Protein AF-A0A2V8EZ72-F1 (afdb_monomer)

Structure (mmCIF, N/CA/C/O backbone):
data_AF-A0A2V8EZ72-F1
#
_entry.id   AF-A0A2V8EZ72-F1
#
loop_
_atom_site.group_PDB
_atom_site.id
_atom_site.type_symbol
_atom_site.label_atom_id
_atom_site.label_alt_id
_atom_site.label_comp_id
_atom_site.label_asym_id
_atom_site.label_entity_id
_atom_site.label_seq_id
_atom_site.pdbx_PDB_ins_code
_atom_site.Cartn_x
_atom_site.Cartn_y
_atom_site.Cartn_z
_atom_site.occupancy
_atom_site.B_iso_or_equiv
_atom_site.auth_seq_id
_atom_site.auth_comp_id
_atom_site.auth_asym_id
_atom_site.auth_atom_id
_atom_site.pdbx_PDB_model_num
ATOM 1 N N . LEU A 1 1 ? 15.934 -1.116 -14.003 1.00 88.25 1 LEU A N 1
ATOM 2 C CA . LEU A 1 1 ? 15.544 0.042 -14.844 1.00 88.25 1 LEU A CA 1
ATOM 3 C C . LEU A 1 1 ? 16.268 -0.044 -16.187 1.00 88.25 1 LEU A C 1
ATOM 5 O O . LEU A 1 1 ? 17.290 -0.715 -16.253 1.00 88.25 1 LEU A O 1
ATOM 9 N N . LEU A 1 2 ? 15.740 0.566 -17.254 1.00 88.69 2 LEU A N 1
ATOM 10 C CA . LEU A 1 2 ? 16.451 0.628 -18.541 1.00 88.69 2 LEU A CA 1
ATOM 11 C C . LEU A 1 2 ? 17.697 1.502 -18.406 1.00 88.69 2 LEU A C 1
ATOM 13 O O . LEU A 1 2 ? 17.568 2.616 -17.901 1.00 88.69 2 LEU A O 1
ATOM 17 N N . ASN A 1 3 ? 18.844 1.042 -18.902 1.00 90.81 3 ASN A N 1
ATOM 18 C CA . ASN A 1 3 ? 20.054 1.861 -18.959 1.00 90.81 3 ASN A CA 1
ATOM 19 C C . ASN A 1 3 ? 19.902 3.025 -19.967 1.00 90.81 3 ASN A C 1
ATOM 21 O O . ASN A 1 3 ? 19.007 2.986 -20.823 1.00 90.81 3 ASN A O 1
ATOM 25 N N . PRO A 1 4 ? 20.759 4.063 -19.915 1.00 90.31 4 PRO A N 1
ATOM 26 C CA . PRO A 1 4 ? 20.606 5.248 -20.762 1.00 90.31 4 PRO A CA 1
ATOM 27 C C . PRO A 1 4 ? 20.569 4.961 -22.272 1.00 90.31 4 PRO A C 1
ATOM 29 O O . PRO A 1 4 ? 19.825 5.613 -23.001 1.00 90.31 4 PRO A O 1
ATOM 32 N N . GLN A 1 5 ? 21.318 3.963 -22.756 1.00 89.38 5 GLN A N 1
ATOM 33 C CA . GLN A 1 5 ? 21.316 3.590 -24.178 1.00 89.38 5 GLN A CA 1
ATOM 34 C C . GLN A 1 5 ? 19.995 2.919 -24.580 1.00 89.38 5 GLN A C 1
ATOM 36 O O . GLN A 1 5 ? 19.393 3.278 -25.593 1.00 89.38 5 GLN A O 1
ATOM 41 N N . ALA A 1 6 ? 19.498 1.996 -23.756 1.00 88.06 6 ALA A N 1
ATOM 42 C CA . ALA A 1 6 ? 18.234 1.310 -23.991 1.00 88.06 6 ALA A CA 1
ATOM 43 C C . ALA A 1 6 ? 17.033 2.270 -23.936 1.00 88.06 6 ALA A C 1
ATOM 45 O O . ALA A 1 6 ? 16.077 2.085 -24.688 1.00 88.06 6 ALA A O 1
ATOM 46 N N . GLN A 1 7 ? 17.088 3.326 -23.113 1.00 86.19 7 GLN A N 1
ATOM 47 C CA . GLN A 1 7 ? 16.067 4.387 -23.092 1.00 86.19 7 GLN A CA 1
ATOM 48 C C . GLN A 1 7 ? 15.996 5.193 -24.395 1.00 86.19 7 GLN A C 1
ATOM 50 O O . GLN A 1 7 ? 14.938 5.713 -24.738 1.00 86.19 7 GLN A O 1
ATOM 55 N N . GLN A 1 8 ? 17.101 5.269 -25.139 1.00 84.06 8 GLN A N 1
ATOM 56 C CA . GLN A 1 8 ? 17.170 5.910 -26.457 1.00 84.06 8 GLN A CA 1
ATOM 57 C C . GLN A 1 8 ? 16.784 4.953 -27.600 1.00 84.06 8 GLN A C 1
ATOM 59 O O . GLN A 1 8 ? 16.910 5.299 -28.773 1.00 84.06 8 GLN A O 1
ATOM 64 N N . GLY A 1 9 ? 16.333 3.735 -27.280 1.00 83.50 9 GLY A N 1
ATOM 65 C CA . GLY A 1 9 ? 15.971 2.715 -28.263 1.00 83.50 9 GLY A CA 1
ATOM 66 C C . GLY A 1 9 ? 17.157 1.914 -28.809 1.00 83.50 9 GLY A C 1
ATOM 67 O O . GLY A 1 9 ? 16.967 1.117 -29.728 1.00 83.50 9 GLY A O 1
ATOM 68 N N . LEU A 1 10 ? 18.367 2.083 -28.260 1.00 88.75 10 LEU A N 1
ATOM 69 C CA . LEU A 1 10 ? 19.536 1.277 -28.620 1.00 88.75 10 LEU A CA 1
ATOM 70 C C . LEU A 1 10 ? 19.530 -0.021 -27.814 1.00 88.75 10 LEU A C 1
ATOM 72 O O . LEU A 1 10 ? 20.005 -0.075 -26.681 1.00 88.75 10 LEU A O 1
ATOM 76 N N . TYR A 1 11 ? 18.983 -1.075 -28.410 1.00 89.00 11 TYR A N 1
ATOM 77 C CA . TYR A 1 11 ? 18.873 -2.376 -27.769 1.00 89.00 11 TYR A CA 1
ATOM 78 C C . TYR A 1 11 ? 20.046 -3.278 -28.129 1.00 89.00 11 TYR A C 1
ATOM 80 O O . TYR A 1 11 ? 20.367 -3.459 -29.306 1.00 89.00 11 TYR A O 1
ATOM 88 N N . LYS A 1 12 ? 20.654 -3.896 -27.118 1.00 89.94 12 LYS A N 1
ATOM 89 C CA . LYS A 1 12 ? 21.761 -4.838 -27.271 1.00 89.94 12 LYS A CA 1
ATOM 90 C C . LYS A 1 12 ? 21.311 -6.271 -27.025 1.00 89.94 12 LYS A C 1
ATOM 92 O O . LYS A 1 12 ? 20.622 -6.560 -26.050 1.00 89.94 12 LYS A O 1
ATOM 97 N N . TYR A 1 13 ? 21.747 -7.195 -27.871 1.00 88.62 13 TYR A N 1
ATOM 98 C CA . TYR A 1 13 ? 21.533 -8.627 -27.676 1.00 88.62 13 TYR A CA 1
ATOM 99 C C . TYR A 1 13 ? 22.745 -9.438 -28.102 1.00 88.62 13 TYR A C 1
ATOM 101 O O . TYR A 1 13 ? 23.476 -9.056 -29.010 1.00 88.62 13 TYR A O 1
ATOM 109 N N . THR A 1 14 ? 22.936 -10.589 -27.471 1.00 87.25 14 THR A N 1
ATOM 110 C CA . THR A 1 14 ? 24.011 -11.511 -27.832 1.00 87.25 14 THR A CA 1
ATOM 111 C C . THR A 1 14 ? 23.513 -12.535 -28.842 1.00 87.25 14 THR A C 1
ATOM 113 O O . THR A 1 14 ? 22.429 -13.101 -28.693 1.00 87.25 14 THR A O 1
ATOM 116 N N . SER A 1 15 ? 24.320 -12.795 -29.865 1.00 83.88 15 SER A N 1
ATOM 117 C CA . SER A 1 15 ? 24.090 -13.860 -30.832 1.00 83.88 15 SER A CA 1
ATOM 118 C C . SER A 1 15 ? 25.421 -14.409 -31.340 1.00 83.88 15 S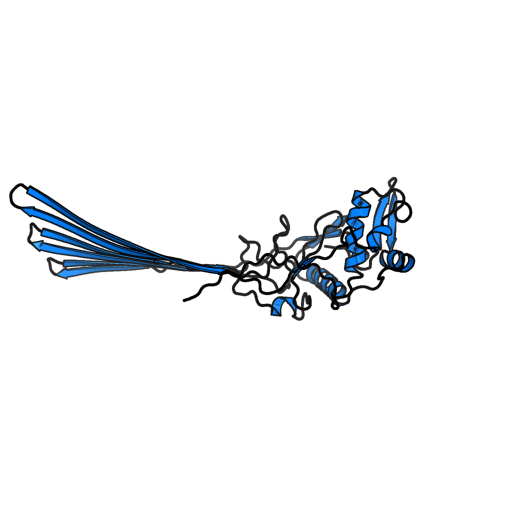ER A C 1
ATOM 120 O O . SER A 1 15 ? 26.296 -13.646 -31.745 1.00 83.88 15 SER A O 1
ATOM 122 N N . GLY A 1 16 ? 25.584 -15.735 -31.290 1.00 80.31 16 GLY A N 1
ATOM 123 C CA . GLY A 1 16 ? 26.835 -16.398 -31.679 1.00 80.31 16 GLY A CA 1
ATOM 124 C C . GLY A 1 16 ? 28.050 -15.938 -30.864 1.00 80.31 16 GLY A C 1
ATOM 125 O O . GLY A 1 16 ? 29.136 -15.823 -31.414 1.00 80.31 16 GLY A O 1
ATOM 126 N N . GLY A 1 17 ? 27.860 -15.590 -29.585 1.00 81.69 17 GLY A N 1
ATOM 127 C CA . GLY A 1 17 ? 28.922 -15.068 -28.713 1.00 81.69 17 GLY A CA 1
ATOM 128 C C . GLY A 1 17 ? 29.265 -13.585 -28.909 1.00 81.69 17 GLY A C 1
ATOM 129 O O . GLY A 1 17 ? 29.987 -13.028 -28.090 1.00 81.69 17 GLY A O 1
ATOM 130 N N . ALA A 1 18 ? 28.711 -12.915 -29.926 1.00 86.06 18 ALA A N 1
ATOM 131 C CA . ALA A 1 18 ? 28.929 -11.492 -30.179 1.00 86.06 18 ALA A CA 1
ATOM 132 C C . ALA A 1 18 ? 27.728 -10.639 -29.741 1.00 86.06 18 ALA A C 1
ATOM 134 O O . ALA A 1 18 ? 26.571 -11.002 -29.972 1.00 86.06 18 ALA A O 1
ATOM 135 N N . THR A 1 19 ? 27.995 -9.477 -29.142 1.00 89.56 19 THR A N 1
ATOM 136 C CA . THR A 1 19 ? 26.965 -8.477 -28.821 1.00 89.56 19 THR A CA 1
ATOM 137 C C . THR A 1 19 ? 26.640 -7.650 -30.060 1.00 89.56 19 THR A C 1
ATOM 139 O O . THR A 1 19 ? 27.520 -7.046 -30.667 1.00 89.56 19 THR A O 1
ATOM 142 N N . ARG A 1 20 ? 25.360 -7.599 -30.422 1.00 90.50 20 ARG A N 1
ATOM 143 C CA . ARG A 1 20 ? 24.804 -6.799 -31.515 1.00 90.50 20 ARG A CA 1
ATOM 144 C C . ARG A 1 20 ? 23.928 -5.693 -30.949 1.00 90.50 20 ARG A C 1
ATOM 146 O O . ARG A 1 20 ? 23.221 -5.915 -29.970 1.00 90.50 20 ARG A O 1
ATOM 153 N N . THR A 1 21 ? 23.938 -4.535 -31.600 1.00 91.25 21 THR A N 1
ATOM 154 C CA . THR A 1 21 ? 23.094 -3.386 -31.249 1.00 91.25 21 THR A CA 1
ATOM 155 C C . THR A 1 21 ? 22.108 -3.124 -32.379 1.00 91.25 21 THR A C 1
ATOM 157 O O . THR A 1 21 ? 22.502 -3.103 -33.542 1.00 91.25 21 THR A O 1
ATOM 160 N N . ILE A 1 22 ? 20.839 -2.909 -32.046 1.00 89.19 22 ILE A N 1
ATOM 161 C CA . ILE A 1 22 ? 19.790 -2.499 -32.982 1.00 89.19 22 ILE A CA 1
ATOM 162 C C . ILE A 1 22 ? 19.154 -1.218 -32.459 1.00 89.19 22 ILE A C 1
ATOM 164 O O . ILE A 1 22 ? 18.765 -1.141 -31.294 1.00 89.19 22 ILE A O 1
ATOM 168 N N . ASN A 1 23 ? 19.010 -0.230 -33.339 1.00 89.94 23 ASN A N 1
ATOM 169 C CA . ASN A 1 23 ? 18.174 0.929 -33.072 1.00 89.94 23 ASN A CA 1
ATOM 170 C C . ASN A 1 23 ? 16.714 0.569 -33.374 1.00 89.94 23 ASN A C 1
ATOM 172 O O . ASN A 1 23 ? 16.309 0.403 -34.525 1.00 89.94 23 ASN A O 1
ATOM 176 N N . LEU A 1 24 ? 15.926 0.432 -32.317 1.00 86.38 24 LEU A N 1
ATOM 177 C CA . LEU A 1 24 ? 14.541 -0.011 -32.398 1.00 86.38 24 LEU A CA 1
ATOM 178 C C . LEU A 1 24 ? 13.605 1.031 -33.014 1.00 86.38 24 LEU A C 1
ATOM 180 O O . LEU A 1 24 ? 12.609 0.648 -33.623 1.00 86.38 24 LEU A O 1
ATOM 184 N N . LEU A 1 25 ? 13.940 2.320 -32.917 1.00 84.31 25 LEU A N 1
ATOM 185 C CA . LEU A 1 25 ? 13.192 3.393 -33.573 1.00 84.31 25 LEU A CA 1
ATOM 186 C C . LEU A 1 25 ? 13.418 3.379 -35.085 1.00 84.31 25 LEU A C 1
ATOM 188 O O . LEU A 1 25 ? 12.467 3.481 -35.854 1.00 84.31 25 LEU A O 1
ATOM 192 N N . GLN A 1 26 ? 14.661 3.170 -35.523 1.00 89.62 26 GLN A N 1
ATOM 193 C CA . GLN A 1 26 ? 14.970 3.008 -36.947 1.00 89.62 26 GLN A CA 1
ATOM 194 C C . GLN A 1 26 ? 14.321 1.747 -37.523 1.00 89.62 26 GLN A C 1
ATOM 196 O O . GLN A 1 26 ? 13.747 1.795 -38.609 1.00 89.62 26 GLN A O 1
ATOM 201 N N . LEU A 1 27 ? 14.350 0.634 -36.781 1.00 88.62 27 LEU A N 1
ATOM 202 C CA . LEU A 1 27 ? 13.665 -0.590 -37.191 1.00 88.62 27 LEU A CA 1
ATOM 203 C C . LEU A 1 27 ? 12.151 -0.370 -37.318 1.00 88.62 27 LEU A C 1
ATOM 205 O O . LEU A 1 27 ? 11.550 -0.829 -38.287 1.00 88.62 27 LEU A O 1
ATOM 209 N N . ALA A 1 28 ? 11.540 0.346 -36.370 1.00 86.31 28 ALA A N 1
ATOM 210 C CA . ALA A 1 28 ? 10.126 0.697 -36.433 1.00 86.31 28 ALA A CA 1
ATOM 211 C C . ALA A 1 28 ? 9.812 1.542 -37.680 1.00 86.31 28 ALA A C 1
ATOM 213 O O . ALA A 1 28 ? 8.906 1.186 -38.432 1.00 86.31 28 ALA A O 1
ATOM 214 N N . ALA A 1 29 ? 10.607 2.584 -37.953 1.00 88.25 29 ALA A N 1
ATOM 215 C CA . ALA A 1 29 ? 10.443 3.438 -39.131 1.00 88.25 29 ALA A CA 1
ATOM 216 C C . ALA A 1 29 ? 10.523 2.639 -40.441 1.00 88.25 29 ALA A C 1
ATOM 218 O O . ALA A 1 29 ? 9.661 2.780 -41.307 1.00 88.25 29 ALA A O 1
ATOM 219 N N . ALA A 1 30 ? 11.508 1.742 -40.556 1.00 90.31 30 ALA A N 1
ATOM 220 C CA . ALA A 1 30 ? 11.693 0.889 -41.731 1.00 90.31 30 ALA A CA 1
ATOM 221 C C . ALA A 1 30 ? 10.530 -0.094 -41.969 1.00 90.31 30 ALA A C 1
ATOM 223 O O . ALA A 1 30 ? 10.355 -0.576 -43.083 1.00 90.31 30 ALA A O 1
ATOM 224 N N . ASN A 1 31 ? 9.728 -0.385 -40.939 1.00 87.81 31 ASN A N 1
ATOM 225 C CA . ASN A 1 31 ? 8.583 -1.298 -41.003 1.00 87.81 31 ASN A CA 1
ATOM 226 C C . ASN A 1 31 ? 7.230 -0.559 -40.919 1.00 87.81 31 ASN A C 1
ATOM 228 O O . ASN A 1 31 ? 6.213 -1.170 -40.581 1.00 87.81 31 ASN A O 1
ATOM 232 N N . GLY A 1 32 ? 7.211 0.755 -41.180 1.00 86.81 32 GLY A N 1
ATOM 233 C CA . GLY A 1 32 ? 5.990 1.571 -41.167 1.00 86.81 32 GLY A CA 1
ATOM 234 C C . GLY A 1 32 ? 5.315 1.677 -39.794 1.00 86.81 32 GLY A C 1
ATOM 235 O O . GLY A 1 32 ? 4.129 1.985 -39.712 1.00 86.81 32 GLY A O 1
ATOM 236 N N . GLN A 1 33 ? 6.048 1.392 -38.716 1.00 84.88 33 GLN A N 1
ATOM 237 C CA . GLN A 1 33 ? 5.570 1.498 -37.339 1.00 84.88 33 GLN A CA 1
ATOM 238 C C . GLN A 1 33 ? 5.912 2.870 -36.748 1.00 84.88 33 GLN A C 1
ATOM 240 O O . GLN A 1 33 ? 6.754 3.606 -37.265 1.00 84.88 33 GLN A O 1
ATOM 245 N N . THR A 1 34 ? 5.278 3.219 -35.626 1.00 78.94 34 THR A N 1
ATOM 246 C CA . THR A 1 34 ? 5.595 4.471 -34.920 1.00 78.94 34 THR A CA 1
ATOM 247 C C . THR A 1 34 ? 7.047 4.442 -34.429 1.00 78.94 34 THR A C 1
ATOM 249 O O . THR A 1 34 ? 7.452 3.513 -33.733 1.00 78.94 34 THR A O 1
ATOM 252 N N . ALA A 1 35 ? 7.819 5.469 -34.791 1.00 82.62 35 ALA A N 1
ATOM 253 C CA . ALA A 1 35 ? 9.268 5.555 -34.578 1.00 82.62 35 ALA A CA 1
ATOM 254 C C . ALA A 1 35 ? 9.693 6.753 -33.704 1.00 82.62 35 ALA A C 1
ATOM 256 O O . ALA A 1 35 ? 10.853 7.162 -33.717 1.00 82.62 35 ALA A O 1
ATOM 257 N N . THR A 1 36 ? 8.753 7.339 -32.962 1.00 78.75 36 THR A N 1
ATOM 258 C CA . THR A 1 36 ? 8.957 8.538 -32.137 1.00 78.75 36 THR A CA 1
ATOM 259 C C . THR A 1 36 ? 8.571 8.275 -30.691 1.00 78.75 36 THR A C 1
ATOM 261 O O . THR A 1 36 ? 7.444 7.842 -30.443 1.00 78.75 36 THR A O 1
ATOM 264 N N . ALA A 1 37 ? 9.466 8.599 -29.752 1.00 76.62 37 ALA A N 1
ATOM 265 C CA . ALA A 1 37 ? 9.223 8.424 -28.321 1.00 76.62 37 ALA A CA 1
ATOM 266 C C . ALA A 1 37 ? 7.982 9.183 -27.846 1.00 76.62 37 ALA A C 1
ATOM 268 O O . ALA A 1 37 ? 7.830 10.366 -28.147 1.00 76.62 37 ALA A O 1
ATOM 269 N N . ASP A 1 38 ? 7.126 8.510 -27.069 1.00 82.75 38 ASP A N 1
ATOM 270 C CA . ASP A 1 38 ? 6.037 9.180 -26.363 1.00 82.75 38 ASP A CA 1
ATOM 271 C C . ASP A 1 38 ? 6.636 10.214 -25.396 1.00 82.75 38 ASP A C 1
ATOM 273 O O . ASP A 1 38 ? 7.471 9.840 -24.563 1.00 82.75 38 ASP A O 1
ATOM 277 N N . PRO A 1 39 ? 6.242 11.497 -25.463 1.00 86.00 39 PRO A N 1
ATOM 278 C CA . PRO A 1 39 ? 6.814 12.522 -24.595 1.00 86.00 39 PRO A CA 1
ATOM 279 C C . PRO A 1 39 ? 6.610 12.245 -23.099 1.00 86.00 39 PRO A C 1
ATOM 281 O O . PRO A 1 39 ? 7.499 12.548 -22.300 1.00 86.00 39 PRO A O 1
ATOM 284 N N . THR A 1 40 ? 5.482 11.637 -22.717 1.00 88.38 40 THR A N 1
ATOM 285 C CA . THR A 1 40 ? 5.155 11.283 -21.325 1.00 88.38 40 THR A CA 1
ATOM 286 C C . THR A 1 40 ? 6.071 10.169 -20.836 1.00 88.38 40 THR A C 1
ATOM 288 O O . THR A 1 40 ? 6.706 10.305 -19.793 1.00 88.38 40 THR A O 1
ATOM 291 N N . ILE A 1 41 ? 6.217 9.090 -21.610 1.00 86.19 41 ILE A N 1
ATOM 292 C CA . ILE A 1 41 ? 7.088 7.964 -21.240 1.00 86.19 41 ILE A CA 1
ATOM 293 C C . ILE A 1 41 ? 8.564 8.361 -21.285 1.00 86.19 41 ILE A C 1
ATOM 295 O O . ILE A 1 41 ? 9.319 8.002 -20.385 1.00 86.19 41 ILE A O 1
ATOM 299 N N . ALA A 1 42 ? 8.989 9.149 -22.273 1.00 86.44 42 ALA A N 1
ATOM 300 C CA . ALA A 1 42 ? 10.358 9.653 -22.347 1.00 86.44 42 ALA A CA 1
ATOM 301 C C . ALA A 1 42 ? 10.703 10.532 -21.137 1.00 86.44 42 ALA A C 1
ATOM 303 O O . ALA A 1 42 ? 11.793 10.425 -20.574 1.00 86.44 42 ALA A O 1
ATOM 304 N N . ARG A 1 43 ? 9.767 11.387 -20.707 1.00 91.00 43 ARG A N 1
ATOM 305 C CA . ARG A 1 43 ? 9.900 12.168 -19.475 1.00 91.00 43 ARG A CA 1
ATOM 306 C C . ARG A 1 43 ? 9.949 11.270 -18.244 1.00 91.00 43 ARG A C 1
ATOM 308 O O . ARG A 1 43 ? 10.853 11.433 -17.438 1.0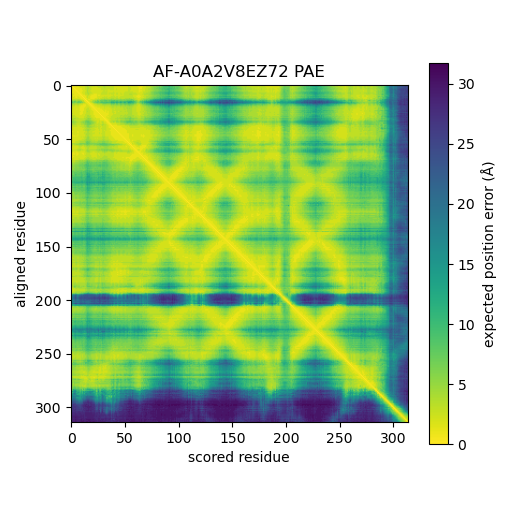0 91.00 43 ARG A O 1
ATOM 315 N N . LEU A 1 44 ? 9.052 10.296 -18.133 1.00 91.44 44 LEU A N 1
ATOM 316 C CA . LEU A 1 44 ? 9.018 9.348 -17.021 1.00 91.44 44 LEU A CA 1
ATOM 317 C C . LEU A 1 44 ? 10.331 8.562 -16.881 1.00 91.44 44 LEU A C 1
ATOM 319 O O . LEU A 1 44 ? 10.873 8.447 -15.787 1.00 91.44 44 LEU A O 1
ATOM 323 N N . LEU A 1 45 ? 10.869 8.040 -17.986 1.00 90.75 45 LEU A N 1
ATOM 324 C CA . LEU A 1 45 ? 12.147 7.323 -17.999 1.00 90.75 45 LEU A CA 1
ATOM 325 C C . LEU A 1 45 ? 13.319 8.227 -17.587 1.00 90.75 45 LEU A C 1
ATOM 327 O O . LEU A 1 45 ? 14.239 7.757 -16.915 1.00 90.75 45 LEU A O 1
ATOM 331 N N . ARG A 1 46 ? 13.261 9.517 -17.939 1.00 92.62 46 ARG A N 1
ATOM 332 C CA . ARG A 1 46 ? 14.222 10.534 -17.494 1.00 92.62 46 ARG A CA 1
ATOM 333 C C . ARG A 1 46 ? 14.090 10.828 -16.002 1.00 92.62 46 ARG A C 1
ATOM 335 O O . ARG A 1 46 ? 15.106 10.881 -15.325 1.00 92.62 46 ARG A O 1
ATOM 342 N N . ASP A 1 47 ? 12.870 10.960 -15.483 1.00 94.56 47 ASP A N 1
ATOM 343 C CA . ASP A 1 47 ? 12.615 11.143 -14.048 1.00 94.56 47 ASP A CA 1
ATOM 344 C C . ASP A 1 47 ? 13.170 9.948 -13.250 1.00 94.56 47 ASP A C 1
ATOM 346 O O . ASP A 1 47 ? 13.831 10.134 -12.229 1.00 94.56 47 ASP A O 1
ATOM 350 N N . ILE A 1 48 ? 13.001 8.723 -13.767 1.00 93.25 48 ILE A N 1
ATOM 351 C CA . ILE A 1 48 ? 13.611 7.508 -13.203 1.00 93.25 48 ILE A CA 1
ATOM 352 C C . ILE A 1 48 ? 15.140 7.607 -13.207 1.00 93.25 48 ILE A C 1
ATOM 354 O O . ILE A 1 48 ? 15.759 7.311 -12.190 1.00 93.25 48 ILE A O 1
ATOM 358 N N . GLN A 1 49 ? 15.770 8.036 -14.303 1.00 93.12 49 GLN A N 1
ATOM 359 C CA . GLN A 1 49 ? 17.230 8.205 -14.325 1.00 93.12 49 GLN A CA 1
ATOM 360 C C . GLN A 1 49 ? 17.700 9.275 -13.345 1.00 93.12 49 GLN A C 1
ATOM 362 O O . GLN A 1 49 ? 18.637 9.043 -12.589 1.00 93.12 49 GLN A O 1
ATOM 367 N N . ASN A 1 50 ? 17.015 10.412 -13.288 1.00 94.62 50 ASN A N 1
ATOM 368 C CA . ASN A 1 50 ? 17.340 11.497 -12.368 1.00 94.62 50 ASN A CA 1
ATOM 369 C C . ASN A 1 50 ? 17.179 11.076 -10.898 1.00 94.62 50 ASN A C 1
ATOM 371 O O . ASN A 1 50 ? 17.874 11.597 -10.032 1.00 94.62 50 ASN A O 1
ATOM 375 N N . SER A 1 51 ? 16.297 10.118 -10.590 1.00 93.75 51 SER A N 1
ATOM 376 C CA . SER A 1 51 ? 16.175 9.571 -9.229 1.00 93.75 51 SER A CA 1
ATOM 377 C C . SER A 1 51 ? 17.438 8.840 -8.763 1.00 93.75 51 SER A C 1
ATOM 379 O O . SER A 1 51 ? 17.733 8.819 -7.569 1.00 93.75 51 SER A O 1
ATOM 381 N N . THR A 1 52 ? 18.224 8.285 -9.694 1.00 94.25 52 THR A N 1
ATOM 382 C CA . THR A 1 52 ? 19.426 7.504 -9.365 1.00 94.25 52 THR A CA 1
ATOM 383 C C . THR A 1 52 ? 20.532 8.344 -8.735 1.00 94.25 52 THR A C 1
ATOM 385 O O . THR A 1 52 ? 21.385 7.802 -8.039 1.00 94.25 52 THR A O 1
ATOM 388 N N . THR A 1 53 ? 20.508 9.664 -8.940 1.00 93.81 53 THR A N 1
ATOM 389 C CA . THR A 1 53 ? 21.475 10.594 -8.345 1.00 93.81 53 THR A CA 1
ATOM 390 C C . THR A 1 53 ? 21.023 11.124 -6.985 1.00 93.81 53 THR A C 1
ATOM 392 O O . THR A 1 53 ? 21.776 11.850 -6.345 1.00 93.81 53 THR A O 1
ATOM 395 N N . GLN A 1 54 ? 19.796 10.817 -6.551 1.00 93.62 54 GLN A N 1
ATOM 396 C CA . GLN A 1 54 ? 19.241 11.331 -5.294 1.00 93.62 54 GLN A CA 1
ATOM 397 C C . GLN A 1 54 ? 19.575 10.430 -4.103 1.00 93.62 54 GLN A C 1
ATOM 399 O O . GLN A 1 54 ? 19.809 10.933 -3.007 1.00 93.62 54 GLN A O 1
ATOM 404 N N . ALA A 1 55 ? 19.589 9.108 -4.297 1.00 92.19 55 ALA A N 1
ATOM 405 C CA . ALA A 1 55 ? 19.925 8.149 -3.250 1.00 92.19 55 ALA A CA 1
ATOM 406 C C . ALA A 1 55 ? 20.357 6.794 -3.825 1.00 92.19 55 ALA A C 1
ATOM 408 O O . ALA A 1 55 ? 19.907 6.384 -4.894 1.00 92.19 55 ALA A O 1
ATOM 409 N N . GLY A 1 56 ? 21.154 6.058 -3.047 1.00 92.38 56 GLY A N 1
ATOM 410 C CA . GLY A 1 56 ? 21.544 4.687 -3.366 1.00 92.38 56 GLY A CA 1
ATOM 411 C C . GLY A 1 56 ? 22.715 4.569 -4.341 1.00 92.38 56 GLY A C 1
ATOM 412 O O . GLY A 1 56 ? 23.519 5.485 -4.487 1.00 92.38 56 GLY A O 1
ATOM 413 N N . GLY A 1 57 ? 22.827 3.401 -4.977 1.00 94.56 57 GLY A N 1
ATOM 414 C CA . GLY A 1 57 ? 23.876 3.083 -5.946 1.00 94.56 57 GLY A CA 1
ATOM 415 C C . GLY A 1 57 ? 23.346 2.307 -7.150 1.00 94.56 57 GLY A C 1
ATOM 416 O O . GLY A 1 57 ? 22.455 1.460 -7.021 1.00 94.56 57 GLY A O 1
ATOM 417 N N . VAL A 1 58 ? 23.906 2.598 -8.325 1.00 95.81 58 VAL A N 1
ATOM 418 C CA . VAL A 1 58 ? 23.549 1.960 -9.598 1.00 95.81 58 VAL A CA 1
ATOM 419 C C . VAL A 1 58 ? 24.588 0.908 -9.964 1.00 95.81 58 VAL A C 1
ATOM 421 O O . VAL A 1 58 ? 25.788 1.159 -9.920 1.00 95.81 58 VAL A O 1
ATOM 424 N N . THR A 1 59 ? 24.121 -0.273 -10.360 1.00 96.06 59 THR A N 1
ATOM 425 C CA . THR A 1 59 ? 24.961 -1.346 -10.908 1.00 96.06 59 THR A CA 1
ATOM 426 C C . THR A 1 59 ? 24.387 -1.820 -12.232 1.00 96.06 59 THR A C 1
ATOM 428 O O . THR A 1 59 ? 23.181 -2.041 -12.337 1.00 96.06 59 THR A O 1
ATOM 431 N N . THR A 1 60 ? 25.231 -2.005 -13.240 1.00 93.94 60 THR A N 1
ATOM 432 C CA . THR A 1 60 ? 24.801 -2.620 -14.498 1.00 93.94 60 THR A CA 1
ATOM 433 C C . THR A 1 60 ? 24.567 -4.109 -14.284 1.00 93.94 60 THR A C 1
ATOM 435 O O . THR A 1 60 ? 25.416 -4.800 -13.721 1.00 93.94 60 THR A O 1
ATOM 438 N N . ILE A 1 61 ? 23.401 -4.597 -14.708 1.00 90.38 61 ILE A N 1
ATOM 439 C CA . ILE A 1 61 ? 23.012 -6.007 -14.552 1.00 90.38 61 ILE A CA 1
ATOM 440 C C . ILE A 1 61 ? 22.996 -6.754 -15.886 1.00 90.38 61 ILE A C 1
ATOM 442 O O . ILE A 1 61 ? 23.258 -7.953 -15.906 1.00 90.38 61 ILE A O 1
ATOM 446 N N . ASP A 1 62 ? 22.735 -6.060 -16.997 1.00 88.31 62 ASP A N 1
ATOM 447 C CA . ASP A 1 62 ? 22.937 -6.587 -18.345 1.00 88.31 62 ASP A CA 1
ATOM 448 C C . ASP A 1 62 ? 23.174 -5.459 -19.369 1.00 88.31 62 ASP A C 1
ATOM 450 O O . ASP A 1 62 ? 23.268 -4.281 -19.030 1.00 88.31 62 ASP A O 1
ATOM 454 N N . ALA A 1 63 ? 23.283 -5.816 -20.651 1.00 88.75 63 ALA A N 1
ATOM 455 C CA . ALA A 1 63 ? 23.575 -4.872 -21.728 1.00 88.75 63 ALA A CA 1
ATOM 456 C C . ALA A 1 63 ? 22.501 -3.778 -21.951 1.00 88.75 63 ALA A C 1
ATOM 458 O O . ALA A 1 63 ? 22.781 -2.795 -22.640 1.00 88.75 63 ALA A O 1
ATOM 459 N N . ASN A 1 64 ? 21.296 -3.933 -21.395 1.00 88.44 64 ASN A N 1
ATOM 460 C CA . ASN A 1 64 ? 20.152 -3.021 -21.512 1.00 88.44 64 ASN A CA 1
ATOM 461 C C . ASN A 1 64 ? 19.631 -2.508 -20.162 1.00 88.44 64 ASN A C 1
ATOM 463 O O . ASN A 1 64 ? 18.833 -1.567 -20.142 1.00 88.44 64 ASN A O 1
ATOM 467 N N . LEU A 1 65 ? 20.026 -3.125 -19.051 1.00 89.75 65 LEU A N 1
ATOM 468 C CA . LEU A 1 65 ? 19.457 -2.875 -17.738 1.00 89.75 65 LEU A CA 1
ATOM 469 C C . LEU A 1 65 ? 20.501 -2.502 -16.692 1.00 89.75 65 LEU A C 1
ATOM 471 O O . LEU A 1 65 ? 21.543 -3.145 -16.556 1.00 89.75 65 LEU A O 1
ATOM 475 N N . ASP A 1 66 ? 20.103 -1.552 -15.853 1.00 92.75 66 ASP A N 1
ATOM 476 C CA . ASP A 1 66 ? 20.766 -1.242 -14.595 1.00 92.75 66 ASP A CA 1
ATOM 477 C C . ASP A 1 66 ? 19.841 -1.546 -13.409 1.00 92.75 66 ASP A C 1
ATOM 479 O O . ASP A 1 66 ? 18.608 -1.605 -13.523 1.00 92.75 66 ASP A O 1
ATOM 483 N N . ARG A 1 67 ? 20.441 -1.706 -12.233 1.00 92.94 67 ARG A N 1
ATOM 484 C CA . ARG A 1 67 ? 19.769 -1.863 -10.947 1.00 92.94 67 ARG A CA 1
ATOM 485 C C . ARG A 1 67 ? 20.173 -0.729 -10.021 1.00 92.94 67 ARG A C 1
ATOM 487 O O . ARG A 1 67 ? 21.341 -0.618 -9.658 1.00 92.94 67 ARG A O 1
ATOM 494 N N . LEU A 1 68 ? 19.181 0.053 -9.609 1.00 92.81 68 LEU A N 1
ATOM 495 C CA . LEU A 1 68 ? 19.293 0.994 -8.503 1.00 92.81 68 LEU A CA 1
ATOM 496 C C . LEU A 1 68 ? 19.000 0.251 -7.195 1.00 92.81 68 LEU A C 1
ATOM 498 O O . LEU A 1 68 ? 17.994 -0.450 -7.104 1.00 92.81 68 LEU A O 1
ATOM 502 N N . THR A 1 69 ? 19.872 0.400 -6.202 1.00 93.25 69 THR A N 1
ATOM 503 C CA . THR A 1 69 ? 19.663 -0.113 -4.839 1.00 93.25 69 THR A CA 1
ATOM 504 C C . THR A 1 69 ? 19.716 1.054 -3.867 1.00 93.25 69 THR A C 1
ATOM 506 O O . THR A 1 69 ? 20.702 1.785 -3.855 1.00 93.25 69 THR A O 1
ATOM 509 N N . PHE A 1 70 ? 18.668 1.234 -3.070 1.00 91.88 70 PHE A N 1
ATOM 510 C CA . PHE A 1 70 ? 18.519 2.343 -2.131 1.00 91.88 70 PHE A CA 1
ATOM 511 C C . PHE A 1 70 ? 17.680 1.902 -0.927 1.00 91.88 70 PHE A C 1
ATOM 513 O O . PHE A 1 70 ? 17.005 0.875 -0.987 1.00 91.88 70 PHE A O 1
ATOM 520 N N . ASN A 1 71 ? 17.726 2.683 0.152 1.00 90.81 71 ASN A N 1
ATOM 521 C CA . ASN A 1 71 ? 16.876 2.488 1.323 1.00 90.81 71 ASN A CA 1
ATOM 522 C C . ASN A 1 71 ? 15.766 3.538 1.325 1.00 90.81 71 ASN A C 1
ATOM 524 O O . ASN A 1 71 ? 16.038 4.722 1.123 1.00 90.81 71 ASN A O 1
ATOM 528 N N . ASN A 1 72 ? 14.541 3.102 1.602 1.00 88.06 72 ASN A N 1
ATOM 529 C CA . ASN A 1 72 ? 13.426 3.998 1.873 1.00 88.06 72 ASN A CA 1
ATOM 530 C C . ASN A 1 72 ? 13.431 4.400 3.352 1.00 88.06 72 ASN A C 1
ATOM 532 O O . ASN A 1 72 ? 13.630 3.557 4.227 1.00 88.06 72 ASN A O 1
ATOM 536 N N . HIS A 1 73 ? 13.227 5.691 3.628 1.00 89.25 73 HIS A N 1
ATOM 537 C CA . HIS A 1 73 ? 12.980 6.166 4.991 1.00 89.25 73 HIS A CA 1
ATOM 538 C C . HIS A 1 73 ? 11.613 5.668 5.454 1.00 89.25 73 HIS A C 1
ATOM 540 O O . HIS A 1 73 ? 10.652 5.740 4.689 1.00 89.25 73 HIS A O 1
ATOM 546 N N . VAL A 1 74 ? 11.534 5.158 6.684 1.00 91.06 74 VAL A N 1
ATOM 547 C CA . VAL A 1 74 ? 10.308 4.585 7.253 1.00 91.06 74 VAL A CA 1
ATOM 548 C C . VAL A 1 74 ? 10.103 5.090 8.666 1.00 91.06 74 VAL A C 1
ATOM 550 O O . VAL A 1 74 ? 10.997 5.017 9.507 1.00 91.06 74 VAL A O 1
ATOM 553 N N . GLU A 1 75 ? 8.885 5.538 8.939 1.00 94.06 75 GLU A N 1
ATOM 554 C CA . GLU A 1 75 ? 8.441 5.975 10.250 1.00 94.06 75 GLU A CA 1
ATOM 555 C C . GLU A 1 75 ? 7.302 5.090 10.744 1.00 94.06 75 GLU A C 1
ATOM 557 O O . GLU A 1 75 ? 6.365 4.752 10.018 1.00 94.06 75 GLU A O 1
ATOM 562 N N . SER A 1 76 ? 7.375 4.723 12.020 1.00 94.69 76 SER A N 1
ATOM 563 C CA . SER A 1 76 ? 6.308 4.014 12.711 1.00 94.69 76 SER A CA 1
ATOM 564 C C . SER A 1 76 ? 6.144 4.592 14.107 1.00 94.69 76 SER A C 1
ATOM 566 O O . SER A 1 76 ? 7.087 4.618 14.893 1.00 94.69 76 SER A O 1
ATOM 568 N N . THR A 1 77 ? 4.933 5.032 14.435 1.00 96.38 77 THR A N 1
ATOM 569 C CA . THR A 1 77 ? 4.580 5.532 15.764 1.00 96.38 77 THR A CA 1
ATOM 570 C C . THR A 1 77 ? 3.359 4.795 16.276 1.00 96.38 77 THR A C 1
ATOM 572 O O . THR A 1 77 ? 2.284 4.858 15.678 1.00 96.38 77 THR A O 1
ATOM 575 N N . ASN A 1 78 ? 3.514 4.163 17.437 1.00 96.62 78 ASN A N 1
ATOM 576 C CA . ASN A 1 78 ? 2.441 3.450 18.111 1.00 96.62 78 ASN A CA 1
ATOM 577 C C . ASN A 1 78 ? 2.198 4.055 19.494 1.00 96.62 78 ASN A C 1
ATOM 579 O O . ASN A 1 78 ? 3.144 4.323 20.233 1.00 96.62 78 ASN A O 1
ATOM 583 N N . ARG A 1 79 ? 0.932 4.296 19.843 1.00 97.56 79 ARG A N 1
ATOM 584 C CA . ARG A 1 79 ? 0.529 4.857 21.142 1.00 97.56 79 ARG A CA 1
ATOM 585 C C . ARG A 1 79 ? -0.553 3.992 21.768 1.00 97.56 79 ARG A C 1
ATOM 587 O O . ARG A 1 79 ? -1.539 3.688 21.100 1.00 97.56 79 ARG A O 1
ATOM 594 N N . PHE A 1 80 ? -0.382 3.659 23.046 1.00 97.62 80 PHE A N 1
ATOM 595 C CA . PHE A 1 80 ? -1.236 2.710 23.768 1.00 97.62 80 PHE A CA 1
ATOM 596 C C . PHE A 1 80 ? -1.772 3.271 25.099 1.00 97.62 80 PHE A C 1
ATOM 598 O O . PHE A 1 80 ? -1.537 2.673 26.152 1.00 97.62 80 PHE A O 1
ATOM 605 N N . PRO A 1 81 ? -2.436 4.444 25.116 1.00 97.19 81 PRO A N 1
ATOM 606 C CA . PRO A 1 81 ? -3.022 4.943 26.351 1.00 97.19 81 PRO A CA 1
ATOM 607 C C . PRO A 1 81 ? -4.120 3.996 26.844 1.00 97.19 81 PRO A C 1
ATOM 609 O O . PRO A 1 81 ? -4.954 3.505 26.079 1.00 97.19 81 PRO A O 1
ATOM 612 N N . THR A 1 82 ? -4.106 3.765 28.151 1.00 97.56 82 THR A N 1
ATOM 613 C CA . THR A 1 82 ? -5.050 2.893 28.844 1.00 97.56 82 THR A CA 1
ATOM 614 C C . THR A 1 82 ? -5.580 3.629 30.061 1.00 97.56 82 THR A C 1
ATOM 616 O O . THR A 1 82 ? -4.824 4.304 30.757 1.00 97.56 82 THR A O 1
ATOM 619 N N . PHE A 1 83 ? -6.875 3.488 30.320 1.00 97.62 83 PHE A N 1
ATOM 620 C CA . PHE A 1 83 ? -7.533 4.063 31.485 1.00 97.62 83 PHE A CA 1
ATOM 621 C C . PHE A 1 83 ? -8.301 2.972 32.209 1.00 97.62 83 PHE A C 1
ATOM 623 O O . PHE A 1 83 ? -8.960 2.143 31.580 1.00 97.62 83 PHE A O 1
ATOM 630 N N . ARG A 1 84 ? -8.225 2.983 33.536 1.00 97.62 84 ARG A N 1
ATOM 631 C CA . ARG A 1 84 ? -8.998 2.089 34.386 1.00 97.62 84 ARG A CA 1
ATOM 632 C C . ARG A 1 84 ? -9.544 2.858 35.573 1.00 97.62 84 ARG A C 1
ATOM 634 O O . ARG A 1 84 ? -8.835 3.657 36.177 1.00 97.62 84 ARG A O 1
ATOM 641 N N . VAL A 1 85 ? -10.798 2.580 35.893 1.00 97.69 85 VAL A N 1
ATOM 642 C CA . VAL A 1 85 ? -11.493 3.108 37.060 1.00 97.69 85 VAL A CA 1
ATOM 643 C C . VAL A 1 85 ? -12.120 1.940 37.805 1.00 97.69 85 VAL A C 1
ATOM 645 O O . VAL A 1 85 ? -12.770 1.094 37.198 1.00 97.69 85 VAL A O 1
ATOM 648 N N . ASP A 1 86 ? -11.935 1.913 39.118 1.00 98.06 86 ASP A N 1
ATOM 649 C CA . ASP A 1 86 ? -12.596 0.995 40.039 1.00 98.06 86 ASP A CA 1
ATOM 650 C C . ASP A 1 86 ? -13.190 1.826 41.174 1.00 98.06 86 ASP A C 1
ATOM 652 O O . ASP A 1 86 ? -12.487 2.620 41.798 1.00 98.06 86 ASP A O 1
ATOM 656 N N . MET A 1 87 ? -14.484 1.669 41.428 1.00 97.44 87 MET A N 1
ATOM 657 C CA . MET A 1 87 ? -15.218 2.470 42.403 1.00 97.44 87 MET A CA 1
ATOM 658 C C . MET A 1 87 ? -16.199 1.591 43.173 1.00 97.44 87 MET A C 1
ATOM 660 O O . MET A 1 87 ? -16.980 0.845 42.580 1.00 97.44 87 MET A O 1
ATOM 664 N N . ASN A 1 88 ? -16.205 1.722 44.497 1.00 98.12 88 ASN A N 1
ATOM 665 C CA . ASN A 1 88 ? -17.317 1.255 45.317 1.00 98.12 88 ASN A CA 1
ATOM 666 C C . ASN A 1 88 ? -18.352 2.383 45.338 1.00 98.12 88 ASN A C 1
ATOM 668 O O . ASN A 1 88 ? -18.128 3.406 45.978 1.00 98.12 88 ASN A O 1
ATOM 672 N N . LEU A 1 89 ? -19.440 2.225 44.583 1.00 96.00 89 LEU A N 1
ATOM 673 C CA . LEU A 1 89 ? -20.525 3.210 44.531 1.00 96.00 89 LEU A CA 1
ATOM 674 C C . LEU A 1 89 ? -21.261 3.255 45.876 1.00 96.00 89 LEU A C 1
ATOM 676 O O . LEU A 1 89 ? -21.609 4.324 46.367 1.00 96.00 89 LEU A O 1
ATOM 680 N N . THR A 1 90 ? -21.459 2.077 46.469 1.00 96.75 90 THR A N 1
ATOM 681 C CA . THR A 1 90 ? -21.915 1.854 47.845 1.00 96.75 90 THR A CA 1
ATOM 682 C C . THR A 1 90 ? -21.221 0.600 48.391 1.00 96.75 90 THR A C 1
ATOM 684 O O . THR A 1 90 ? -20.430 -0.033 47.690 1.00 96.75 90 THR A O 1
ATOM 687 N N . GLU A 1 91 ? -21.547 0.175 49.612 1.00 96.19 91 GLU A N 1
ATOM 688 C CA . GLU A 1 91 ? -21.106 -1.125 50.146 1.00 96.19 91 GLU A CA 1
ATOM 689 C C . GLU A 1 91 ? -21.633 -2.328 49.336 1.00 96.19 91 GLU A C 1
ATOM 691 O O . GLU A 1 91 ? -21.051 -3.410 49.370 1.00 96.19 91 GLU A O 1
ATOM 696 N N . GLN A 1 92 ? -22.730 -2.145 48.594 1.00 97.88 92 GLN A N 1
ATOM 697 C CA . GLN A 1 92 ? -23.419 -3.199 47.843 1.00 97.88 92 GLN A CA 1
ATOM 698 C C . GLN A 1 92 ? -23.133 -3.157 46.338 1.00 97.88 92 GLN A C 1
ATOM 700 O O . GLN A 1 92 ? -23.336 -4.159 45.652 1.00 97.88 92 GLN A O 1
ATOM 705 N N . HIS A 1 93 ? -22.670 -2.018 45.818 1.00 98.00 93 HIS A N 1
ATOM 706 C CA . HIS A 1 93 ? -22.493 -1.795 44.386 1.00 98.00 93 HIS A CA 1
ATOM 707 C C . HIS A 1 93 ? -21.057 -1.400 44.068 1.00 98.00 93 HIS A C 1
ATOM 709 O O . HIS A 1 93 ? -20.564 -0.364 44.517 1.00 98.00 93 HIS A O 1
ATOM 715 N N . ARG A 1 94 ? -20.403 -2.199 43.226 1.00 98.25 94 ARG A N 1
ATOM 716 C CA . ARG A 1 94 ? -19.074 -1.908 42.691 1.00 98.25 94 ARG A CA 1
ATOM 717 C C . ARG A 1 94 ? -19.154 -1.702 41.189 1.00 98.25 94 ARG A C 1
ATOM 719 O O . ARG A 1 94 ? -19.744 -2.513 40.481 1.00 98.25 94 ARG A O 1
ATOM 726 N N . PHE A 1 95 ? -18.509 -0.647 40.720 1.00 98.19 95 PHE A N 1
ATOM 727 C CA . PHE A 1 95 ? -18.335 -0.343 39.312 1.00 98.19 95 PHE A CA 1
ATOM 728 C C . PHE A 1 95 ? -16.863 -0.438 38.924 1.00 98.19 95 PHE A C 1
ATOM 730 O O . PHE A 1 95 ? -15.980 0.013 39.658 1.00 98.19 95 PHE A O 1
ATOM 737 N N . SER A 1 96 ? -16.613 -0.973 37.736 1.00 98.25 96 SER A N 1
ATOM 738 C CA . SER A 1 96 ? -15.306 -0.953 37.101 1.00 98.25 96 SER A CA 1
ATOM 739 C C . SER A 1 96 ? -15.441 -0.627 35.621 1.00 98.25 96 SER A C 1
ATOM 741 O O . SER A 1 96 ? -16.317 -1.141 34.926 1.00 98.25 96 SER A O 1
ATOM 743 N N . SER A 1 97 ? -14.514 0.180 35.122 1.00 97.75 97 SER A N 1
ATOM 744 C CA . SER A 1 97 ? -14.387 0.514 33.709 1.00 97.75 97 SER A CA 1
ATOM 745 C C . SER A 1 97 ? -12.941 0.371 33.269 1.00 97.75 97 SER A C 1
ATOM 747 O O . SER A 1 97 ? -12.020 0.728 34.007 1.00 97.75 97 SER A O 1
ATOM 749 N N . ALA A 1 98 ? -12.735 -0.140 32.062 1.00 98.12 98 ALA A N 1
ATOM 750 C CA . ALA A 1 98 ? -11.444 -0.134 31.399 1.00 98.12 98 ALA A CA 1
ATOM 751 C C . ALA A 1 98 ? -11.610 0.335 29.954 1.00 98.12 98 ALA A C 1
ATOM 753 O O . ALA A 1 98 ? -12.500 -0.130 29.242 1.00 98.12 98 ALA A O 1
ATOM 754 N N . LEU A 1 99 ? -10.725 1.230 29.526 1.00 97.81 99 LEU A N 1
ATOM 755 C CA . LEU A 1 99 ? -10.613 1.733 28.164 1.00 97.81 99 LEU A CA 1
ATOM 756 C C . LEU A 1 99 ? -9.190 1.480 27.674 1.00 97.81 99 LEU A C 1
ATOM 758 O O . LEU A 1 99 ? -8.226 1.957 28.269 1.00 97.81 99 LEU A O 1
ATOM 762 N N . ASN A 1 100 ? -9.074 0.780 26.555 1.00 97.88 100 ASN A N 1
ATOM 763 C CA . ASN A 1 100 ? -7.838 0.591 25.816 1.00 97.88 100 ASN A CA 1
ATOM 764 C C . ASN A 1 100 ? -7.962 1.333 24.490 1.00 97.88 100 ASN A C 1
ATOM 766 O O . ASN A 1 100 ? -8.870 1.052 23.704 1.00 97.88 100 ASN A O 1
ATOM 770 N N . TYR A 1 101 ? -7.042 2.254 24.223 1.00 97.62 101 TYR A N 1
ATOM 771 C CA . TYR A 1 101 ? -6.945 2.922 22.933 1.00 97.62 101 TYR A CA 1
ATOM 772 C C . TYR A 1 101 ? -5.579 2.645 22.316 1.00 97.62 101 TYR A C 1
ATOM 774 O O . TYR A 1 101 ? -4.548 2.743 22.977 1.00 97.62 101 TYR A O 1
ATOM 782 N N . GLN A 1 102 ? -5.568 2.284 21.038 1.00 97.88 102 GLN A N 1
ATOM 783 C CA . GLN A 1 102 ? -4.351 1.979 20.297 1.00 97.88 102 GLN A CA 1
ATOM 784 C C . GLN A 1 102 ? -4.339 2.810 19.021 1.00 97.88 102 GLN A C 1
ATOM 786 O O . GLN A 1 102 ? -5.223 2.670 18.176 1.00 97.88 102 GLN A O 1
ATOM 791 N N . ARG A 1 103 ? -3.330 3.662 18.855 1.00 97.62 103 ARG A N 1
ATOM 792 C CA . ARG A 1 103 ? -3.103 4.393 17.607 1.00 97.62 103 ARG A CA 1
ATOM 793 C C . ARG A 1 103 ? -1.850 3.864 16.938 1.00 97.62 103 ARG A C 1
ATOM 795 O O . ARG A 1 103 ? -0.770 3.974 17.511 1.00 97.62 103 ARG A O 1
ATOM 802 N N . TYR A 1 104 ? -2.022 3.356 15.727 1.00 97.06 104 TYR A N 1
ATOM 803 C CA . TYR A 1 104 ? -0.962 2.910 14.835 1.00 97.06 104 TYR A CA 1
ATOM 804 C C . TYR A 1 104 ? -0.816 3.906 13.691 1.00 97.06 104 TYR A C 1
ATOM 806 O O . TYR A 1 104 ? -1.816 4.363 13.128 1.00 97.06 104 TYR A O 1
ATOM 814 N N . SER A 1 105 ? 0.427 4.224 13.357 1.00 96.56 105 SER A N 1
ATOM 815 C CA . SER A 1 105 ? 0.799 5.079 12.237 1.00 96.56 105 SER A CA 1
ATOM 816 C C . SER A 1 105 ? 2.077 4.528 11.636 1.00 96.56 105 SER A C 1
ATOM 818 O O . SER A 1 105 ? 3.088 4.494 12.332 1.00 96.56 105 SER A O 1
ATOM 820 N N 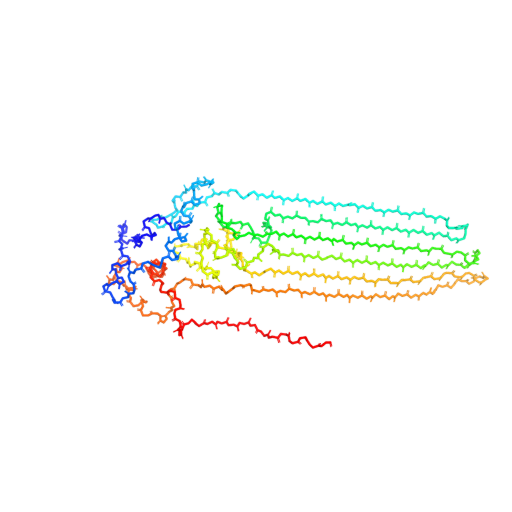. SER A 1 106 ? 2.041 4.108 10.377 1.00 95.12 106 SER A N 1
ATOM 821 C CA . SER A 1 106 ? 3.216 3.656 9.632 1.00 95.12 106 SER A CA 1
ATOM 822 C C . SER A 1 106 ? 3.240 4.332 8.271 1.00 95.12 106 SER A C 1
ATOM 824 O O . SER A 1 106 ? 2.236 4.305 7.558 1.00 95.12 106 SER A O 1
ATOM 826 N N . PHE A 1 107 ? 4.367 4.953 7.927 1.00 94.00 107 PHE A N 1
ATOM 827 C CA . PHE A 1 107 ? 4.554 5.614 6.644 1.00 94.00 107 PHE A CA 1
ATOM 828 C C . PHE A 1 107 ? 6.026 5.559 6.192 1.00 94.00 107 PHE A C 1
ATOM 830 O O . PHE A 1 107 ? 6.906 5.927 6.970 1.00 94.00 107 PHE A O 1
ATOM 837 N N . PRO A 1 108 ? 6.310 5.158 4.943 1.00 91.75 108 PRO A N 1
ATOM 838 C CA . PRO A 1 108 ? 5.419 4.399 4.073 1.00 91.75 108 PRO A CA 1
ATOM 839 C C . PRO A 1 108 ? 5.136 2.997 4.637 1.00 91.75 108 PRO A C 1
ATOM 841 O O . PRO A 1 108 ? 5.894 2.466 5.449 1.00 91.75 108 PRO A O 1
ATOM 844 N N . ASP A 1 109 ? 4.039 2.382 4.199 1.00 89.69 109 ASP A N 1
ATOM 845 C CA . ASP A 1 109 ? 3.675 1.013 4.571 1.00 89.69 109 ASP A CA 1
ATOM 846 C C . ASP A 1 109 ? 4.501 -0.005 3.765 1.00 89.69 109 ASP A C 1
ATOM 848 O O . ASP A 1 109 ? 4.116 -0.464 2.688 1.00 89.69 109 ASP A O 1
ATOM 852 N N . THR A 1 110 ? 5.660 -0.381 4.300 1.00 86.12 110 THR A N 1
ATOM 853 C CA . THR A 1 110 ? 6.553 -1.372 3.681 1.00 86.12 110 THR A CA 1
ATOM 854 C C . THR A 1 110 ? 6.025 -2.806 3.765 1.00 86.12 110 THR A C 1
ATOM 856 O O . THR A 1 110 ? 6.420 -3.646 2.956 1.00 86.12 110 THR A O 1
ATOM 859 N N . LEU A 1 111 ? 5.094 -3.101 4.683 1.00 86.25 111 LEU A N 1
ATOM 860 C CA . LEU A 1 111 ? 4.486 -4.430 4.813 1.00 86.25 111 LEU A CA 1
ATOM 861 C C . LEU A 1 111 ? 3.549 -4.733 3.639 1.00 86.25 111 LEU A C 1
ATOM 863 O O . LEU A 1 111 ? 3.457 -5.877 3.201 1.00 86.25 111 LEU A O 1
ATOM 867 N N . ASN A 1 112 ? 2.875 -3.707 3.118 1.00 83.75 112 ASN A N 1
ATOM 868 C CA . ASN A 1 112 ? 1.953 -3.830 1.987 1.00 83.75 112 ASN A CA 1
ATOM 869 C C . ASN A 1 112 ? 2.520 -3.251 0.690 1.00 83.75 112 ASN A C 1
ATOM 871 O O . ASN A 1 112 ? 1.754 -2.979 -0.236 1.00 83.75 112 ASN A O 1
ATOM 875 N N . ASN A 1 113 ? 3.847 -3.086 0.627 1.00 82.81 113 ASN A N 1
ATOM 876 C CA . ASN A 1 113 ? 4.565 -2.554 -0.528 1.00 82.81 113 ASN A CA 1
ATOM 877 C C . ASN A 1 113 ? 3.972 -1.211 -0.956 1.00 82.81 113 ASN A C 1
ATOM 879 O O . ASN A 1 113 ? 3.270 -1.123 -1.966 1.00 82.81 113 ASN A O 1
ATOM 883 N N . ARG A 1 114 ? 4.184 -0.186 -0.129 1.00 87.69 114 ARG A N 1
ATOM 884 C CA . ARG A 1 114 ? 3.721 1.191 -0.360 1.00 87.69 114 ARG A CA 1
ATOM 885 C C . ARG A 1 114 ? 4.790 2.245 -0.244 1.00 87.69 114 ARG A C 1
ATOM 887 O O . ARG A 1 114 ? 4.491 3.434 -0.240 1.00 87.69 114 ARG A O 1
ATOM 894 N N . ASP A 1 115 ? 6.026 1.806 -0.171 1.00 87.62 115 ASP A N 1
ATOM 895 C CA . ASP A 1 115 ? 7.186 2.651 -0.305 1.00 87.62 115 ASP A CA 1
ATOM 896 C C . ASP A 1 115 ? 7.356 3.148 -1.754 1.00 87.62 115 ASP A C 1
ATOM 898 O O . ASP A 1 115 ? 6.812 2.561 -2.697 1.00 87.62 115 ASP A O 1
ATOM 902 N N . PRO A 1 116 ? 8.025 4.293 -1.963 1.00 88.50 116 PRO A N 1
ATOM 903 C CA . PRO A 1 116 ? 8.183 4.847 -3.298 1.00 88.50 116 PRO A CA 1
ATOM 904 C C . PRO A 1 116 ? 9.097 3.963 -4.157 1.00 88.50 116 PRO A C 1
ATOM 906 O O . PRO A 1 116 ? 10.135 3.473 -3.708 1.00 88.50 116 PRO A O 1
ATOM 909 N N . ALA A 1 117 ? 8.718 3.810 -5.429 1.00 87.44 117 ALA A N 1
ATOM 910 C CA . ALA A 1 117 ? 9.406 2.966 -6.412 1.00 87.44 117 ALA A CA 1
ATOM 911 C C . ALA A 1 117 ? 10.851 3.392 -6.699 1.00 87.44 117 ALA A C 1
ATOM 913 O O . ALA A 1 117 ? 11.712 2.577 -7.037 1.00 87.44 117 AL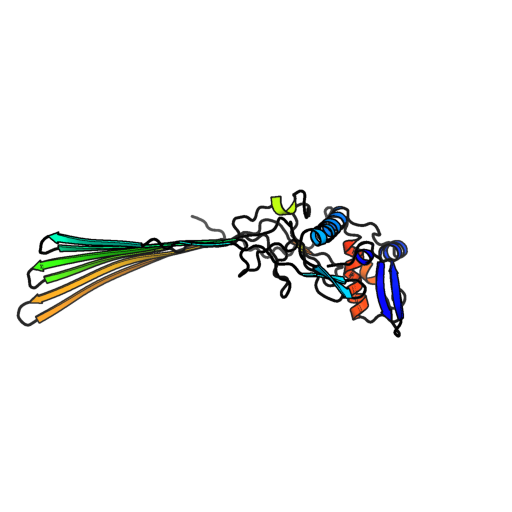A A O 1
ATOM 914 N N . PHE A 1 118 ? 11.085 4.696 -6.600 1.00 91.50 118 PHE A N 1
ATOM 915 C CA . PHE A 1 118 ? 12.346 5.362 -6.866 1.00 91.50 118 PHE A CA 1
ATOM 916 C C . PHE A 1 118 ? 12.487 6.549 -5.901 1.00 91.50 118 PHE A C 1
ATOM 918 O O . PHE A 1 118 ? 11.468 7.114 -5.484 1.00 91.50 118 PHE A O 1
ATOM 925 N N . PRO A 1 119 ? 13.716 6.977 -5.568 1.00 92.62 119 PRO A N 1
ATOM 926 C CA . PRO A 1 119 ? 13.934 8.181 -4.771 1.00 92.62 119 PRO A CA 1
ATOM 927 C C . PRO A 1 119 ? 13.182 9.400 -5.333 1.00 92.62 119 PRO A C 1
ATOM 929 O O . PRO A 1 119 ? 13.236 9.682 -6.531 1.00 92.62 119 PRO A O 1
ATOM 932 N N . GLY A 1 120 ? 12.448 10.103 -4.468 1.00 90.62 120 GLY A N 1
ATOM 933 C CA . GLY A 1 120 ? 11.700 11.312 -4.831 1.00 90.62 120 GLY A CA 1
ATOM 934 C C . GLY A 1 120 ? 10.418 11.085 -5.645 1.00 90.62 120 GLY A C 1
ATOM 935 O O . GLY A 1 120 ? 9.785 12.062 -6.048 1.00 90.62 120 GLY A O 1
ATOM 936 N N . PHE A 1 121 ? 10.009 9.836 -5.898 1.00 92.69 121 PHE A N 1
ATOM 937 C CA . PHE A 1 121 ? 8.742 9.567 -6.584 1.00 92.69 121 PHE A CA 1
ATOM 938 C C . PHE A 1 121 ? 7.539 9.808 -5.659 1.00 92.69 121 PHE A C 1
ATOM 940 O O . PHE A 1 121 ? 7.595 9.460 -4.479 1.00 92.69 121 PHE A O 1
ATOM 947 N N . PRO A 1 122 ? 6.436 10.375 -6.184 1.00 90.94 122 PRO A N 1
ATOM 948 C CA . PRO A 1 122 ? 5.332 10.862 -5.356 1.00 90.94 122 PRO A CA 1
ATOM 949 C C . PRO A 1 122 ? 4.374 9.760 -4.890 1.00 90.94 122 PRO A C 1
ATOM 951 O O . PRO A 1 122 ? 3.657 9.945 -3.912 1.00 90.94 122 PRO A O 1
ATOM 954 N N . VAL A 1 123 ? 4.324 8.621 -5.590 1.00 90.56 123 VAL A N 1
ATOM 955 C CA . VAL A 1 123 ? 3.362 7.552 -5.297 1.00 90.56 123 VAL A CA 1
ATOM 956 C C . VAL A 1 123 ? 3.868 6.705 -4.131 1.00 90.56 123 VAL A C 1
ATOM 958 O O . VAL A 1 123 ? 4.684 5.801 -4.313 1.00 90.56 123 VAL A O 1
ATOM 961 N N . THR A 1 124 ? 3.346 6.995 -2.944 1.00 90.44 124 THR A N 1
ATOM 962 C CA . THR A 1 124 ? 3.647 6.330 -1.673 1.00 90.44 124 THR A CA 1
ATOM 963 C C . THR A 1 124 ? 2.402 6.359 -0.779 1.00 90.44 124 THR A C 1
ATOM 965 O O . THR A 1 124 ? 1.514 7.187 -0.987 1.00 90.44 124 THR A O 1
ATOM 968 N N . GLY A 1 125 ? 2.297 5.462 0.198 1.00 91.62 125 GLY A N 1
ATOM 969 C CA . GLY A 1 125 ? 1.148 5.430 1.104 1.00 91.62 125 GLY A CA 1
ATOM 970 C C . GLY A 1 125 ? 1.461 4.800 2.452 1.00 91.62 125 GLY A C 1
ATOM 971 O O . GLY A 1 125 ? 2.346 3.957 2.569 1.00 91.62 125 GLY A O 1
ATOM 972 N N . GLY A 1 126 ? 0.718 5.208 3.475 1.00 93.62 126 GLY A N 1
ATOM 973 C CA . GLY A 1 126 ? 0.838 4.692 4.832 1.00 93.62 126 GLY A CA 1
ATOM 974 C C . GLY A 1 126 ? -0.275 3.729 5.223 1.00 93.62 126 GLY A C 1
ATOM 975 O O . GLY A 1 126 ? -1.205 3.442 4.465 1.00 93.62 126 GLY A O 1
ATOM 976 N N . GLN A 1 127 ? -0.197 3.260 6.462 1.00 95.19 127 GLN A N 1
ATOM 977 C CA . GLN A 1 127 ? -1.261 2.519 7.121 1.00 95.19 127 GLN A CA 1
ATOM 978 C C . GLN A 1 127 ? -1.503 3.077 8.514 1.00 95.19 127 GLN A C 1
ATOM 980 O O . GLN A 1 127 ? -0.577 3.278 9.305 1.00 95.19 127 GLN A O 1
ATOM 985 N N . TYR A 1 128 ? -2.779 3.279 8.824 1.00 97.50 128 TYR A N 1
ATOM 986 C CA . TYR A 1 128 ? -3.204 3.897 10.072 1.00 97.50 128 TYR A CA 1
ATOM 987 C C . TYR A 1 128 ? -4.343 3.112 10.688 1.00 97.50 128 TYR A C 1
ATOM 989 O O . TYR A 1 128 ? -5.208 2.574 9.994 1.00 97.50 128 TYR A O 1
ATOM 997 N N . SER A 1 129 ? -4.364 3.051 12.013 1.00 97.50 129 SER A N 1
ATOM 998 C CA . SER A 1 129 ? -5.452 2.411 12.743 1.00 97.50 129 SER A CA 1
ATOM 999 C C . SER A 1 129 ? -5.654 3.085 14.091 1.00 97.50 129 SER A C 1
ATOM 1001 O O . SER A 1 129 ? -4.690 3.405 14.783 1.00 97.50 129 SER A O 1
ATOM 1003 N N . GLN A 1 130 ? -6.913 3.307 14.457 1.00 96.25 130 GLN A N 1
ATOM 1004 C CA . GLN A 1 130 ? -7.315 3.869 15.746 1.00 96.25 130 GLN A CA 1
ATOM 1005 C C . GLN A 1 130 ? -8.274 2.893 16.408 1.00 96.25 130 GLN A C 1
ATOM 1007 O O . GLN A 1 130 ? -9.470 2.905 16.139 1.00 96.25 130 GLN A O 1
ATOM 1012 N N . ARG A 1 131 ? -7.736 2.001 17.231 1.00 97.38 131 ARG A N 1
ATOM 1013 C CA . ARG A 1 131 ? -8.490 0.911 17.840 1.00 97.38 131 ARG A CA 1
ATOM 1014 C C . ARG A 1 131 ? -8.942 1.318 19.223 1.00 97.38 131 ARG A C 1
ATOM 1016 O O . ARG A 1 131 ? -8.175 1.907 19.981 1.00 97.38 131 ARG A O 1
ATOM 1023 N N . ILE A 1 132 ? -10.176 0.978 19.543 1.00 97.31 132 ILE A N 1
ATOM 1024 C CA . ILE A 1 132 ? -10.768 1.201 20.850 1.00 97.31 132 ILE A CA 1
ATOM 1025 C C . ILE A 1 132 ? -11.346 -0.114 21.352 1.00 97.31 132 ILE A C 1
ATOM 1027 O O . ILE A 1 132 ? -11.984 -0.854 20.605 1.00 97.31 132 ILE A O 1
ATOM 1031 N N . GLY A 1 133 ? -11.114 -0.397 22.623 1.00 97.75 133 GLY A N 1
ATOM 1032 C CA . GLY A 1 133 ? -11.823 -1.421 23.367 1.00 97.75 133 GLY A CA 1
ATOM 1033 C C . GLY A 1 133 ? -12.235 -0.831 24.701 1.00 97.75 133 GLY A C 1
ATOM 1034 O O . GLY A 1 133 ? -11.377 -0.318 25.416 1.00 97.75 133 GLY A O 1
ATOM 1035 N N . PHE A 1 134 ? -13.516 -0.891 25.043 1.00 96.75 134 PHE A N 1
ATOM 1036 C CA . PHE A 1 134 ? -13.967 -0.563 26.389 1.00 96.75 134 PHE A CA 1
ATOM 1037 C C . PHE A 1 134 ? -14.740 -1.726 26.998 1.00 96.75 134 PHE A C 1
ATOM 1039 O O . PHE A 1 134 ? -15.445 -2.457 26.304 1.00 96.75 134 PHE A O 1
ATOM 1046 N N . SER A 1 135 ? -14.622 -1.872 28.311 1.00 97.25 135 SER A N 1
ATOM 1047 C CA . SER A 1 135 ? -15.406 -2.810 29.105 1.00 97.25 135 SER A CA 1
ATOM 1048 C C . SER A 1 135 ? -15.868 -2.120 30.377 1.00 97.25 135 SER A C 1
ATOM 1050 O O . SER A 1 135 ? -15.043 -1.606 31.133 1.00 97.25 135 SER A O 1
ATOM 1052 N N . ASN A 1 136 ? -17.169 -2.140 30.618 1.00 97.94 136 ASN A N 1
ATOM 1053 C CA . ASN A 1 136 ? -17.793 -1.670 31.842 1.00 97.94 136 ASN A CA 1
ATOM 1054 C C . ASN A 1 136 ? -18.433 -2.855 32.554 1.00 97.94 136 ASN A C 1
ATOM 1056 O O . ASN A 1 136 ? -19.011 -3.734 31.916 1.00 97.94 136 ASN A O 1
ATOM 1060 N N . TRP A 1 137 ? -18.331 -2.858 33.873 1.00 96.75 137 TRP A N 1
ATOM 1061 C CA . TRP A 1 137 ? -18.831 -3.912 34.738 1.00 96.75 137 TRP A CA 1
ATOM 1062 C C . TRP A 1 137 ? -19.430 -3.273 35.991 1.00 96.75 137 TRP A C 1
ATOM 1064 O O . TRP A 1 137 ? -18.788 -2.451 36.643 1.00 96.75 137 TRP A O 1
ATOM 1074 N N . VAL A 1 138 ? -20.658 -3.664 36.329 1.00 98.25 138 VAL A N 1
ATOM 1075 C CA . VAL A 1 138 ? -21.270 -3.391 37.631 1.00 98.25 138 VAL A CA 1
ATOM 1076 C C . VAL A 1 138 ? -21.545 -4.720 38.317 1.00 98.25 138 VAL A C 1
ATOM 1078 O O . VAL A 1 138 ? -22.161 -5.608 37.729 1.00 98.25 138 VAL A O 1
ATOM 1081 N N . ARG A 1 139 ? -21.109 -4.851 39.570 1.00 97.94 139 ARG A N 1
ATOM 1082 C CA . ARG A 1 139 ? -21.528 -5.925 40.472 1.00 97.94 139 ARG A CA 1
ATOM 1083 C C . ARG A 1 139 ? -22.411 -5.349 41.562 1.00 97.94 139 ARG A C 1
ATOM 1085 O O . ARG A 1 139 ? -21.996 -4.425 42.259 1.00 97.94 139 ARG A O 1
ATOM 1092 N N . SER A 1 140 ? -23.579 -5.946 41.737 1.00 98.19 140 SER A N 1
ATOM 1093 C CA . SER A 1 140 ? -24.593 -5.523 42.697 1.00 98.19 140 SER A CA 1
ATOM 1094 C C . SER A 1 140 ? -24.955 -6.666 43.634 1.00 98.19 140 SER A C 1
ATOM 1096 O O . SER A 1 140 ? -25.311 -7.754 43.185 1.00 98.19 140 SER A O 1
ATOM 1098 N N . LEU A 1 141 ? -24.896 -6.412 44.938 1.00 97.81 141 LEU A N 1
ATOM 1099 C CA . LEU A 1 141 ? -25.455 -7.274 45.973 1.00 97.81 141 LEU A CA 1
ATOM 1100 C C . LEU A 1 141 ? -26.828 -6.725 46.366 1.00 97.81 141 LEU A C 1
ATOM 1102 O O . LEU A 1 141 ? -26.935 -5.874 47.242 1.00 97.81 141 LEU A O 1
ATOM 1106 N N . PHE A 1 142 ? -27.892 -7.228 45.742 1.00 95.81 142 PHE A N 1
ATOM 1107 C CA . PHE A 1 142 ? -29.262 -6.848 46.113 1.00 95.81 142 PHE A CA 1
ATOM 1108 C C . PHE A 1 142 ? -29.678 -7.428 47.474 1.00 95.81 142 PHE A C 1
ATOM 1110 O O . PHE A 1 142 ? -30.576 -6.922 48.139 1.00 95.81 142 PHE A O 1
ATOM 1117 N N . SER A 1 143 ? -29.017 -8.507 47.897 1.00 94.88 143 SER A N 1
ATOM 1118 C CA . SER A 1 143 ? -29.009 -9.014 49.271 1.00 94.88 143 SER A CA 1
ATOM 1119 C C . SER A 1 143 ? -27.725 -9.829 49.488 1.00 94.88 143 SER A C 1
ATOM 1121 O O . SER A 1 143 ? -27.071 -10.181 48.502 1.00 94.88 143 SER A O 1
ATOM 1123 N N . PRO A 1 144 ? -27.390 -10.255 50.721 1.00 94.38 144 PRO A N 1
ATOM 1124 C CA . PRO A 1 144 ? -26.272 -11.180 50.958 1.00 94.38 144 PRO A CA 1
ATOM 1125 C C . PRO A 1 144 ? -26.369 -12.509 50.188 1.00 94.38 144 PRO A C 1
ATOM 1127 O O . PRO A 1 144 ? -25.415 -13.277 50.145 1.00 94.38 144 PRO A O 1
ATOM 1130 N N . ARG A 1 145 ? -27.539 -12.803 49.610 1.00 96.81 145 ARG A N 1
ATOM 1131 C CA . ARG A 1 145 ? -27.842 -14.037 48.888 1.00 96.81 145 ARG A CA 1
ATOM 1132 C C . ARG A 1 145 ? -28.143 -13.818 47.407 1.00 96.81 145 ARG A C 1
ATOM 1134 O O . ARG A 1 145 ? -28.411 -14.797 46.724 1.00 96.81 145 ARG A O 1
ATOM 1141 N N . LEU A 1 146 ? -28.150 -12.578 46.913 1.00 97.81 146 LEU A N 1
ATOM 1142 C CA . LEU A 1 146 ? -28.521 -12.251 45.535 1.00 97.81 146 LEU A CA 1
ATOM 1143 C C . LEU A 1 146 ? -27.487 -11.303 44.929 1.00 97.81 146 LEU A C 1
ATOM 1145 O O . LEU A 1 146 ? -27.438 -10.126 45.288 1.00 97.81 146 LEU A O 1
ATOM 1149 N N . VAL A 1 147 ? -26.682 -11.835 44.012 1.00 98.19 147 VAL A N 1
ATOM 1150 C CA . VAL A 1 147 ? -25.624 -11.111 43.304 1.00 98.19 147 VAL A CA 1
ATOM 1151 C C . VAL A 1 147 ? -25.998 -11.009 41.837 1.00 98.19 147 VAL A C 1
ATOM 1153 O O . VAL A 1 147 ? -26.344 -12.012 41.223 1.00 98.19 147 VAL A O 1
ATOM 1156 N N . ASN A 1 148 ? -25.884 -9.814 41.276 1.00 98.19 148 ASN A N 1
ATOM 1157 C CA . ASN A 1 148 ? -25.985 -9.569 39.846 1.00 98.19 148 ASN A CA 1
ATOM 1158 C C . ASN A 1 148 ? -24.675 -8.964 39.329 1.00 98.19 148 ASN A C 1
ATOM 1160 O O . ASN A 1 148 ? -24.073 -8.114 39.989 1.00 98.19 148 ASN A O 1
ATOM 1164 N N . GLU A 1 149 ? -24.243 -9.405 38.156 1.00 98.06 149 GLU A N 1
ATOM 1165 C CA . GLU A 1 149 ? -23.159 -8.811 37.390 1.00 98.06 149 GLU A CA 1
ATOM 1166 C C . GLU A 1 149 ? -23.666 -8.444 36.001 1.00 98.06 149 GLU A C 1
ATOM 1168 O O . GLU A 1 149 ? -23.980 -9.322 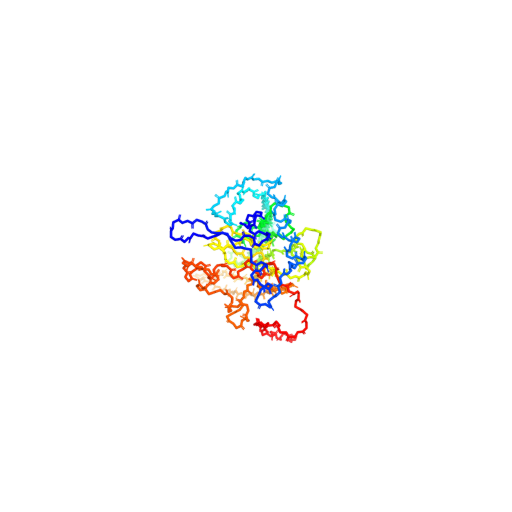35.201 1.00 98.06 149 GLU A O 1
ATOM 1173 N N . ALA A 1 150 ? -23.684 -7.146 35.713 1.00 98.25 150 ALA A N 1
ATOM 1174 C CA . ALA A 1 150 ? -24.001 -6.613 34.398 1.00 98.25 150 ALA A CA 1
ATOM 1175 C C . ALA A 1 150 ? -22.723 -6.094 33.732 1.00 98.25 150 ALA A C 1
ATOM 1177 O O . ALA A 1 150 ? -21.904 -5.416 34.369 1.00 98.25 150 ALA A O 1
ATOM 1178 N N . ARG A 1 151 ? -22.536 -6.405 32.447 1.00 98.06 151 ARG A N 1
ATOM 1179 C CA . ARG A 1 151 ? -21.358 -6.016 31.665 1.00 98.06 151 ARG A CA 1
ATOM 1180 C C . ARG A 1 151 ? -21.764 -5.433 30.322 1.00 98.06 151 ARG A C 1
ATOM 1182 O O . ARG A 1 151 ? -22.649 -5.949 29.646 1.00 98.06 151 ARG A O 1
ATOM 1189 N N . VAL A 1 152 ? -21.067 -4.372 29.925 1.00 98.38 152 VAL A N 1
ATOM 1190 C CA . VAL A 1 152 ? -21.162 -3.794 28.582 1.00 98.38 152 VAL A CA 1
ATOM 1191 C C . VAL A 1 152 ? -19.764 -3.672 28.008 1.00 98.38 152 VAL A C 1
ATOM 1193 O O . VAL A 1 152 ? -18.898 -3.020 28.595 1.00 98.38 152 VAL A O 1
ATOM 1196 N N . GLY A 1 153 ? -19.545 -4.292 26.857 1.00 98.19 153 GLY A N 1
ATOM 1197 C CA . GLY A 1 153 ? -18.279 -4.255 26.140 1.00 98.19 153 GLY A CA 1
ATOM 1198 C C . GLY A 1 153 ? -18.448 -3.656 24.756 1.00 98.19 153 GLY A C 1
ATOM 1199 O O . GLY A 1 153 ? -19.466 -3.862 24.105 1.00 98.19 153 GLY A O 1
ATOM 1200 N N . TYR A 1 154 ? -17.433 -2.953 24.276 1.00 98.12 154 TYR A N 1
ATOM 1201 C CA . TYR A 1 154 ? -17.363 -2.523 22.887 1.00 98.12 154 TYR A CA 1
ATOM 1202 C C . TYR A 1 154 ? -15.944 -2.650 22.369 1.00 98.12 154 TYR A C 1
ATOM 1204 O O . TYR A 1 154 ? -14.981 -2.357 23.081 1.00 98.12 154 TYR A O 1
ATOM 1212 N N . SER A 1 155 ? -15.810 -3.017 21.104 1.00 98.00 155 SER A N 1
ATOM 1213 C CA . SER A 1 155 ? -14.551 -2.914 20.387 1.00 98.00 155 SER A CA 1
ATOM 1214 C C . SER A 1 155 ? -14.762 -2.372 18.983 1.00 98.00 155 SER A C 1
ATOM 1216 O O . SER A 1 155 ? -15.802 -2.577 18.359 1.00 98.00 155 SER A O 1
ATOM 1218 N N . GLY A 1 156 ? -13.753 -1.667 18.485 1.00 97.88 156 GLY A N 1
ATOM 1219 C CA . GLY A 1 156 ? -13.659 -1.227 17.104 1.00 97.88 156 GLY A CA 1
ATOM 1220 C C . GLY A 1 156 ? -12.197 -1.104 16.706 1.00 97.88 156 GLY A C 1
ATOM 1221 O O . GLY A 1 156 ? -11.379 -0.595 17.472 1.00 97.88 156 GLY A O 1
ATOM 1222 N N . ALA A 1 157 ? -11.861 -1.568 15.509 1.00 96.81 157 ALA A N 1
ATOM 1223 C CA . ALA A 1 157 ? -10.500 -1.538 14.988 1.00 96.81 157 ALA A CA 1
ATOM 1224 C C . ALA A 1 157 ? -10.471 -1.019 13.540 1.00 96.81 157 ALA A C 1
ATOM 1226 O O . ALA A 1 157 ? -10.083 -1.761 12.631 1.00 96.81 157 ALA A O 1
ATOM 1227 N N . PRO A 1 158 ? -10.879 0.244 13.296 1.00 97.06 158 PRO A N 1
ATOM 1228 C CA . PRO A 1 158 ? -10.812 0.825 11.970 1.00 97.06 158 PRO A CA 1
ATOM 1229 C C . PRO A 1 158 ? -9.363 0.852 11.495 1.00 97.06 158 PRO A C 1
ATOM 1231 O O . PRO A 1 158 ? -8.442 1.199 12.243 1.00 97.06 158 PRO A O 1
ATOM 1234 N N . VAL A 1 159 ? -9.169 0.488 10.237 1.00 97.00 159 VAL A N 1
ATOM 1235 C CA . VAL A 1 159 ? -7.880 0.532 9.556 1.00 97.00 159 VAL A CA 1
ATOM 1236 C C . VAL A 1 159 ? -8.048 1.235 8.218 1.00 97.00 159 VAL A C 1
ATOM 1238 O O . VAL A 1 159 ? -9.018 1.004 7.492 1.00 97.00 159 VAL A O 1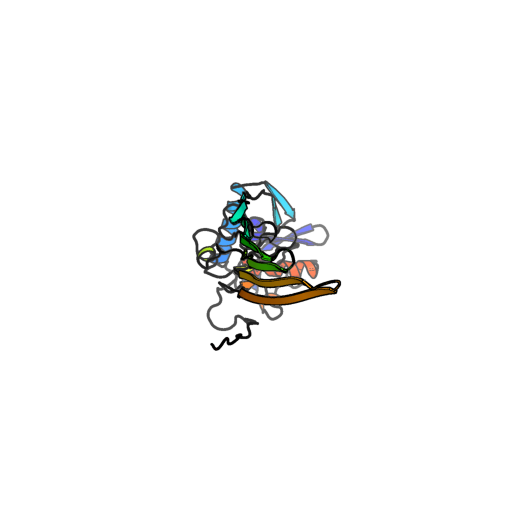
ATOM 1241 N N . GLN A 1 160 ? -7.105 2.117 7.915 1.00 96.56 160 GLN A N 1
ATOM 1242 C CA . GLN A 1 160 ? -6.996 2.842 6.661 1.00 96.56 160 GLN A CA 1
ATOM 1243 C C . GLN A 1 160 ? -5.711 2.408 5.969 1.00 96.56 160 GLN A C 1
ATOM 1245 O O . GLN A 1 160 ? -4.633 2.461 6.560 1.00 96.56 160 GLN A O 1
ATOM 1250 N N . PHE A 1 161 ? -5.850 1.984 4.722 1.00 94.50 161 PHE A N 1
ATOM 1251 C CA . PHE A 1 161 ? -4.759 1.629 3.835 1.00 94.50 161 PHE A CA 1
ATOM 1252 C C . PHE A 1 161 ? -4.615 2.720 2.785 1.00 94.50 161 PHE A C 1
ATOM 1254 O O . PHE A 1 161 ? -5.532 2.958 1.994 1.00 94.50 161 PHE A O 1
ATOM 1261 N N . PHE A 1 162 ? -3.436 3.330 2.779 1.00 93.25 162 PHE A N 1
ATOM 1262 C CA . PHE A 1 162 ? -2.946 4.249 1.758 1.00 93.25 162 PHE A CA 1
ATOM 1263 C C . PHE A 1 162 ? -3.843 5.488 1.583 1.00 93.25 162 PHE A C 1
ATOM 1265 O O . PHE A 1 162 ? -4.157 5.849 0.448 1.00 93.25 162 PHE A O 1
ATOM 1272 N N . PRO A 1 163 ? -4.311 6.136 2.674 1.00 94.38 163 PRO A N 1
ATOM 1273 C CA . PRO A 1 163 ? -5.200 7.292 2.569 1.00 94.38 163 PRO A CA 1
ATOM 1274 C C . PRO A 1 163 ? -4.552 8.507 1.886 1.00 94.38 163 PRO A C 1
ATOM 1276 O O . PRO A 1 163 ? -5.274 9.424 1.514 1.00 94.38 163 PRO A O 1
ATOM 1279 N N . GLU A 1 164 ? -3.227 8.518 1.708 1.00 93.62 164 GLU A N 1
ATOM 1280 C CA . GLU A 1 164 ? -2.491 9.547 0.963 1.00 93.62 164 GLU A CA 1
ATOM 1281 C C . GLU A 1 164 ? -2.689 9.464 -0.550 1.00 93.62 164 GLU A C 1
ATOM 1283 O O . GLU A 1 164 ? -2.379 10.424 -1.253 1.00 93.62 164 GLU A O 1
ATOM 1288 N N . LEU A 1 165 ? -3.157 8.325 -1.072 1.00 91.62 165 LEU A N 1
ATOM 1289 C CA . LEU A 1 165 ? -3.306 8.161 -2.510 1.00 91.62 165 LEU A CA 1
ATOM 1290 C C . LEU A 1 165 ? -4.424 9.065 -3.037 1.00 91.62 165 LEU A C 1
ATOM 1292 O O . LEU A 1 165 ? -5.586 8.936 -2.653 1.00 91.62 165 LEU A O 1
ATOM 1296 N N . ASP A 1 166 ? -4.056 9.918 -3.985 1.00 91.56 166 ASP A N 1
ATOM 1297 C CA . ASP A 1 166 ? -4.934 10.837 -4.702 1.00 91.56 166 ASP A CA 1
ATOM 1298 C C . ASP A 1 166 ? -4.553 10.836 -6.199 1.00 91.56 166 ASP A C 1
ATOM 1300 O O . ASP A 1 166 ? -3.364 10.694 -6.513 1.00 91.56 166 ASP A O 1
ATOM 1304 N N . PRO A 1 167 ? -5.506 10.981 -7.147 1.00 91.56 167 PRO A N 1
ATOM 1305 C CA . PRO A 1 167 ? -5.206 11.019 -8.583 1.00 91.56 167 PRO A CA 1
ATOM 1306 C C . PRO A 1 167 ? -4.085 11.990 -8.992 1.00 91.56 167 PRO A C 1
ATOM 1308 O O . PRO A 1 167 ? -3.349 11.706 -9.940 1.00 91.56 167 PRO A O 1
ATOM 1311 N N . SER A 1 168 ? -3.914 13.103 -8.272 1.00 92.75 168 SER A N 1
ATOM 1312 C CA . SER A 1 168 ? -2.886 14.115 -8.545 1.00 92.75 168 SER A CA 1
ATOM 1313 C C . SER A 1 168 ? -1.450 13.586 -8.461 1.00 92.75 168 SER A C 1
ATOM 1315 O O . SER A 1 168 ? -0.568 14.122 -9.139 1.00 92.75 168 SER A O 1
ATOM 1317 N N . LEU A 1 169 ? -1.204 12.491 -7.728 1.00 91.38 169 LEU A N 1
ATOM 1318 C CA . LEU A 1 169 ? 0.119 11.857 -7.644 1.00 91.38 169 LEU A CA 1
ATOM 1319 C C . LEU A 1 169 ? 0.610 11.319 -9.002 1.00 91.38 169 LEU A C 1
ATOM 1321 O O . LEU A 1 169 ? 1.813 11.153 -9.190 1.00 91.38 169 LEU A O 1
ATOM 1325 N N . TRP A 1 170 ? -0.292 11.096 -9.967 1.00 91.19 170 TRP A N 1
ATOM 1326 C CA . TRP A 1 170 ? 0.025 10.630 -11.327 1.00 91.19 170 TRP A CA 1
ATOM 1327 C C . TRP A 1 170 ? -0.013 11.741 -12.388 1.00 91.19 170 TRP A C 1
ATOM 1329 O O . TRP A 1 170 ? 0.205 11.480 -13.574 1.00 91.19 170 TRP A O 1
ATOM 1339 N N . SER A 1 171 ? -0.269 12.988 -11.989 1.00 91.12 171 SER A N 1
ATOM 1340 C CA . SER A 1 171 ? -0.281 14.160 -12.877 1.00 91.12 171 SER A CA 1
ATOM 1341 C C . SER A 1 171 ? 0.576 15.323 -12.361 1.00 91.12 171 SER A C 1
ATOM 1343 O O . SER A 1 171 ? 0.475 16.435 -12.878 1.00 91.12 171 SER A O 1
ATOM 1345 N N . GLY A 1 172 ? 1.409 15.083 -11.342 1.00 89.94 172 GLY A N 1
ATOM 1346 C CA . GLY A 1 172 ? 2.314 16.071 -10.752 1.00 89.94 172 GLY A CA 1
ATOM 1347 C C . GLY A 1 172 ? 3.534 16.409 -11.618 1.00 89.94 172 GLY A C 1
ATOM 1348 O O . GLY A 1 172 ? 3.623 16.052 -12.792 1.00 89.94 172 GLY A O 1
ATOM 1349 N N . SER A 1 173 ? 4.508 17.116 -11.041 1.00 91.25 173 SER A N 1
ATOM 1350 C CA . SER A 1 173 ? 5.746 17.496 -11.737 1.00 91.25 173 SER A CA 1
ATOM 1351 C C . SER A 1 173 ? 6.766 16.358 -11.832 1.00 91.25 173 SER A C 1
ATOM 1353 O O . SER A 1 173 ? 7.544 16.337 -12.777 1.00 91.25 173 SER A O 1
ATOM 1355 N N . THR A 1 174 ? 6.766 15.384 -10.931 1.00 91.81 174 THR A N 1
ATOM 1356 C CA . THR A 1 174 ? 7.645 14.204 -11.004 1.00 91.81 174 THR A CA 1
ATOM 1357 C C . THR A 1 174 ? 6.817 12.986 -11.369 1.00 91.81 174 THR A C 1
ATOM 1359 O O . THR A 1 174 ? 5.707 12.837 -10.864 1.00 91.81 174 THR A O 1
ATOM 1362 N N . ALA A 1 175 ? 7.346 12.112 -12.231 1.00 90.81 175 ALA A N 1
ATOM 1363 C CA . ALA A 1 175 ? 6.684 10.867 -12.619 1.00 90.81 175 ALA A CA 1
ATOM 1364 C C . ALA A 1 175 ? 5.283 11.075 -13.225 1.00 90.81 175 ALA A C 1
ATOM 1366 O O . ALA A 1 175 ? 4.380 10.253 -13.056 1.00 90.81 175 ALA A O 1
ATOM 1367 N N . ASN A 1 176 ? 5.103 12.188 -13.942 1.00 91.81 176 ASN A N 1
ATOM 1368 C CA . ASN A 1 176 ? 3.837 12.509 -14.582 1.00 91.81 176 ASN A CA 1
ATOM 1369 C C . ASN A 1 176 ? 3.493 11.454 -15.636 1.00 91.81 176 ASN A C 1
ATOM 1371 O O . ASN A 1 176 ? 4.272 11.189 -16.552 1.00 91.81 176 ASN A O 1
ATOM 1375 N N . THR A 1 177 ? 2.309 10.875 -15.498 1.00 88.56 177 THR A N 1
ATOM 1376 C CA . THR A 1 177 ? 1.771 9.826 -16.365 1.00 88.56 177 THR A CA 1
ATOM 1377 C C . THR A 1 177 ? 0.384 10.193 -16.893 1.00 88.56 177 THR A C 1
ATOM 1379 O O . THR A 1 177 ? -0.358 9.327 -17.352 1.00 88.56 177 THR A O 1
ATOM 1382 N N . ASN A 1 178 ? 0.035 11.484 -16.847 1.00 89.56 178 ASN A N 1
ATOM 1383 C CA . ASN A 1 178 ? -1.250 12.043 -17.266 1.00 89.56 178 ASN A CA 1
ATOM 1384 C C . ASN A 1 178 ? -2.455 11.330 -16.626 1.00 89.56 178 ASN A C 1
ATOM 1386 O O . ASN A 1 178 ? -3.468 11.102 -17.284 1.00 89.56 178 ASN A O 1
ATOM 1390 N N . GLY A 1 179 ? -2.338 10.960 -15.345 1.00 88.81 179 GLY A N 1
ATOM 1391 C CA . GLY A 1 179 ? -3.431 10.328 -14.600 1.00 88.81 179 GLY A CA 1
ATOM 1392 C C . GLY A 1 179 ? -3.624 8.836 -14.889 1.00 88.81 179 GLY A C 1
ATOM 1393 O O . GLY A 1 179 ? -4.709 8.311 -14.651 1.00 88.81 179 GLY A O 1
ATOM 1394 N N . PHE A 1 180 ? -2.595 8.143 -15.384 1.00 88.00 180 PHE A N 1
ATOM 1395 C CA . PHE A 1 180 ? -2.602 6.689 -15.547 1.00 88.00 180 PHE A CA 1
ATOM 1396 C C . PHE A 1 180 ? -1.569 6.029 -14.648 1.00 88.00 180 PHE A C 1
ATOM 1398 O O . PHE A 1 180 ? -0.405 6.412 -14.624 1.00 88.00 180 PHE A O 1
ATOM 1405 N N . ASN A 1 181 ? -1.950 4.942 -13.986 1.00 87.50 181 ASN A N 1
ATOM 1406 C CA . ASN A 1 181 ? -0.967 4.098 -13.330 1.00 87.50 181 ASN A CA 1
ATOM 1407 C C . ASN A 1 181 ? -0.232 3.270 -14.396 1.00 87.50 181 ASN A C 1
ATOM 1409 O O . ASN A 1 181 ? -0.794 2.340 -14.971 1.00 87.50 181 ASN A O 1
ATOM 1413 N N . VAL A 1 182 ? 1.003 3.640 -14.723 1.00 85.06 182 VAL A N 1
ATOM 1414 C CA . VAL A 1 182 ? 1.749 3.017 -15.823 1.00 85.06 182 VAL A CA 1
ATOM 1415 C C . VAL A 1 182 ? 2.461 1.753 -15.359 1.00 85.06 182 VAL A C 1
ATOM 1417 O O . VAL A 1 182 ? 3.266 1.786 -14.430 1.00 85.06 182 VAL A O 1
ATOM 1420 N N . ALA A 1 183 ? 2.211 0.657 -16.072 1.00 83.31 183 ALA A N 1
ATOM 1421 C CA . ALA A 1 183 ? 2.856 -0.624 -15.869 1.00 83.31 183 ALA A CA 1
ATOM 1422 C C . ALA A 1 183 ? 3.896 -0.917 -16.949 1.00 83.31 183 ALA A C 1
ATOM 1424 O O . ALA A 1 183 ? 3.578 -1.007 -18.138 1.00 83.31 183 ALA A O 1
ATOM 1425 N N . PHE A 1 184 ? 5.146 -1.095 -16.524 1.00 81.56 184 PHE A N 1
ATOM 1426 C CA . PHE A 1 184 ? 6.223 -1.547 -17.391 1.00 81.56 184 PHE A CA 1
ATOM 1427 C C . PHE A 1 184 ? 6.227 -3.080 -17.512 1.00 81.56 184 PHE A C 1
ATOM 1429 O O . PHE A 1 184 ? 5.979 -3.786 -16.534 1.00 81.56 184 PHE A O 1
ATOM 1436 N N . PRO A 1 185 ? 6.537 -3.623 -18.696 1.00 77.00 185 PRO A N 1
ATOM 1437 C CA . PRO A 1 185 ? 6.736 -5.038 -18.923 1.00 77.00 185 PRO A CA 1
ATOM 1438 C C . PRO A 1 185 ? 8.200 -5.422 -18.649 1.00 77.00 185 PRO A C 1
ATOM 1440 O O . PRO A 1 185 ? 9.009 -4.649 -18.128 1.00 77.00 185 PRO A O 1
ATOM 1443 N N . SER A 1 186 ? 8.552 -6.638 -19.050 1.00 77.81 186 SER A N 1
ATOM 1444 C CA . SER A 1 186 ? 9.885 -7.203 -18.869 1.00 77.81 186 SER A CA 1
ATOM 1445 C C . SER A 1 186 ? 10.792 -6.998 -20.086 1.00 77.81 186 SER A C 1
ATOM 1447 O O . SER A 1 186 ? 10.379 -7.214 -21.226 1.00 77.81 186 SER A O 1
ATOM 1449 N N . VAL A 1 187 ? 12.067 -6.693 -19.830 1.00 76.06 187 VAL A N 1
ATOM 1450 C CA . VAL A 1 187 ? 13.165 -6.700 -20.812 1.00 76.06 187 VAL A CA 1
ATOM 1451 C C . VAL A 1 187 ? 14.305 -7.532 -20.249 1.00 76.06 187 VAL A C 1
ATOM 1453 O O . VAL A 1 187 ? 15.129 -7.015 -19.517 1.00 76.06 187 VAL A O 1
ATOM 1456 N N . GLY A 1 188 ? 14.353 -8.841 -20.501 1.00 74.31 188 GLY A N 1
ATOM 1457 C CA . GLY A 1 188 ? 15.327 -9.712 -19.816 1.00 74.31 188 GLY A CA 1
ATOM 1458 C C . GLY A 1 188 ? 14.889 -10.074 -18.396 1.00 74.31 188 GLY A C 1
ATOM 1459 O O . GLY A 1 188 ? 14.832 -11.260 -18.061 1.00 74.31 188 GLY A O 1
ATOM 1460 N N . SER A 1 189 ? 14.497 -9.054 -17.630 1.00 77.38 189 SER A N 1
ATOM 1461 C CA . SER A 1 189 ? 13.887 -9.094 -16.299 1.00 77.38 189 SER A CA 1
ATOM 1462 C C . SER A 1 189 ? 12.755 -8.059 -16.185 1.00 77.38 189 SER A C 1
ATOM 1464 O O . SER A 1 189 ? 12.592 -7.206 -17.064 1.00 77.38 189 SER A O 1
ATOM 1466 N N . GLN A 1 190 ? 11.928 -8.163 -15.142 1.00 79.12 190 GLN A N 1
ATOM 1467 C CA . GLN A 1 190 ? 10.799 -7.258 -14.931 1.00 79.12 190 GLN A CA 1
ATOM 1468 C C . GLN A 1 190 ? 11.293 -5.869 -14.506 1.00 79.12 190 GLN A C 1
ATOM 1470 O O . GLN A 1 190 ? 12.068 -5.741 -13.561 1.00 79.12 190 GLN A O 1
ATOM 1475 N N . LEU A 1 191 ? 10.847 -4.820 -15.198 1.00 83.19 191 LEU A N 1
ATOM 1476 C CA . LEU A 1 191 ? 11.192 -3.447 -14.839 1.00 83.19 191 LEU A CA 1
ATOM 1477 C C . LEU A 1 191 ? 10.332 -2.948 -13.679 1.00 83.19 191 LEU A C 1
ATOM 1479 O O . LEU A 1 191 ? 9.123 -3.177 -13.655 1.00 83.19 191 LEU A O 1
ATOM 1483 N N . THR A 1 192 ? 10.937 -2.208 -12.752 1.00 86.12 192 THR A N 1
ATOM 1484 C CA . THR A 1 192 ? 10.199 -1.476 -11.717 1.00 86.12 192 THR A CA 1
ATOM 1485 C C . THR A 1 192 ? 9.360 -0.382 -12.369 1.00 86.12 192 THR A C 1
ATOM 1487 O O . THR A 1 192 ? 9.895 0.491 -13.055 1.00 86.12 192 THR A O 1
ATOM 1490 N N . SER A 1 193 ? 8.045 -0.455 -12.178 1.00 85.50 193 SER A N 1
ATOM 1491 C CA . SER A 1 193 ? 7.105 0.571 -12.643 1.00 85.50 193 SER A CA 1
ATOM 1492 C C . SER A 1 193 ? 7.176 1.806 -11.735 1.00 85.50 193 SER A C 1
ATOM 1494 O O . SER A 1 193 ? 7.486 1.658 -10.555 1.00 85.50 193 SER A O 1
ATOM 1496 N N . PRO A 1 194 ? 6.871 3.022 -12.224 1.00 81.19 194 PRO A N 1
ATOM 1497 C CA . PRO A 1 194 ? 6.945 4.247 -11.413 1.00 81.19 194 PRO A CA 1
ATOM 1498 C C . PRO A 1 194 ? 6.021 4.240 -10.186 1.00 81.19 194 PRO A C 1
ATOM 1500 O O . PRO A 1 194 ? 6.287 4.932 -9.211 1.00 81.19 194 PRO A O 1
ATOM 1503 N N . GLY A 1 195 ? 4.951 3.444 -10.229 1.00 72.19 195 GLY A N 1
ATOM 1504 C CA . GLY A 1 195 ? 4.078 3.163 -9.096 1.00 72.19 195 GLY A CA 1
ATOM 1505 C C . GLY A 1 195 ? 4.254 1.743 -8.558 1.00 72.19 195 GLY A C 1
ATOM 1506 O O . GLY A 1 195 ? 3.251 1.120 -8.265 1.00 72.19 195 GLY A O 1
ATOM 1507 N N . GLY A 1 196 ? 5.457 1.162 -8.507 1.00 63.75 196 GLY A N 1
ATOM 1508 C CA . GLY A 1 196 ? 5.703 -0.180 -7.949 1.00 63.75 196 GLY A CA 1
ATOM 1509 C C . GLY A 1 196 ? 6.642 -0.144 -6.744 1.00 63.75 196 GLY A C 1
ATOM 1510 O O . GLY A 1 196 ? 7.728 0.400 -6.851 1.00 63.75 196 GLY A O 1
ATOM 1511 N N . ALA A 1 197 ? 6.261 -0.750 -5.621 1.00 54.25 197 ALA A N 1
ATOM 1512 C CA . ALA A 1 197 ? 6.974 -0.622 -4.342 1.00 54.25 197 ALA A CA 1
ATOM 1513 C C . ALA A 1 197 ? 7.748 -1.879 -3.914 1.00 54.25 197 ALA A C 1
ATOM 1515 O O . ALA A 1 197 ? 8.096 -2.045 -2.752 1.00 54.25 197 ALA A O 1
ATOM 1516 N N . ASN A 1 198 ? 7.972 -2.848 -4.806 1.00 51.56 198 ASN A N 1
ATOM 1517 C CA . ASN A 1 198 ? 8.690 -4.060 -4.414 1.00 51.56 198 ASN A CA 1
ATOM 1518 C C . ASN A 1 198 ? 9.685 -4.513 -5.481 1.00 51.56 198 ASN A C 1
ATOM 1520 O O . ASN A 1 198 ? 9.300 -4.901 -6.582 1.00 51.56 198 ASN A O 1
ATOM 1524 N N . ALA A 1 199 ? 10.965 -4.549 -5.108 1.00 42.81 199 ALA A N 1
ATOM 1525 C CA . ALA A 1 199 ? 12.064 -5.050 -5.930 1.00 42.81 199 ALA A CA 1
ATOM 1526 C C . ALA A 1 199 ? 12.006 -6.569 -6.226 1.00 42.81 199 ALA A C 1
ATOM 1528 O O . ALA A 1 199 ? 12.726 -7.040 -7.102 1.00 42.81 199 ALA A O 1
ATOM 1529 N N . THR A 1 200 ? 11.169 -7.339 -5.518 1.00 40.28 200 THR A N 1
ATOM 1530 C CA . THR A 1 200 ? 11.067 -8.811 -5.621 1.00 40.28 200 THR A CA 1
ATOM 1531 C C . THR A 1 200 ? 9.735 -9.314 -6.187 1.00 40.28 200 THR A C 1
ATOM 1533 O O . THR A 1 200 ? 9.724 -10.335 -6.868 1.00 40.28 200 THR A O 1
ATOM 1536 N N . THR A 1 201 ? 8.621 -8.605 -5.968 1.00 42.66 201 THR A N 1
ATOM 1537 C CA . THR A 1 201 ? 7.289 -8.995 -6.487 1.00 42.66 201 THR A CA 1
ATOM 1538 C C . THR A 1 201 ? 6.714 -8.010 -7.497 1.00 42.66 201 THR A C 1
ATOM 1540 O O . THR A 1 201 ? 5.721 -8.321 -8.152 1.00 42.66 201 THR A O 1
ATOM 1543 N N . ASN A 1 202 ? 7.305 -6.812 -7.609 1.00 48.22 202 ASN A N 1
ATOM 1544 C CA . ASN A 1 202 ? 6.736 -5.692 -8.353 1.00 48.22 202 ASN A CA 1
ATOM 1545 C C . ASN A 1 202 ? 5.262 -5.434 -7.981 1.00 48.22 202 ASN A C 1
ATOM 1547 O O . ASN A 1 202 ? 4.455 -5.039 -8.825 1.00 48.22 202 ASN A O 1
ATOM 1551 N N . ALA A 1 203 ? 4.897 -5.693 -6.716 1.00 47.84 203 ALA A N 1
ATOM 1552 C CA . ALA A 1 203 ? 3.592 -5.334 -6.188 1.00 47.84 203 ALA A CA 1
ATOM 1553 C C . ALA A 1 203 ? 3.386 -3.833 -6.419 1.00 47.84 203 ALA A C 1
ATOM 1555 O O . ALA A 1 203 ? 4.127 -2.989 -5.911 1.00 47.84 203 ALA A O 1
ATOM 1556 N N . PHE A 1 204 ? 2.414 -3.519 -7.271 1.00 54.94 204 PHE A N 1
ATOM 1557 C CA . PHE A 1 204 ? 2.070 -2.151 -7.611 1.00 54.94 204 PHE A CA 1
ATOM 1558 C C . PHE A 1 204 ? 1.657 -1.390 -6.349 1.00 54.94 204 PHE A C 1
ATOM 1560 O O . PHE A 1 204 ? 0.806 -1.875 -5.593 1.00 54.94 204 PHE A O 1
ATOM 1567 N N . ASN A 1 205 ? 2.133 -0.150 -6.210 1.00 66.25 205 ASN A N 1
ATOM 1568 C CA . ASN A 1 205 ? 1.362 0.966 -5.650 1.00 66.25 205 ASN A CA 1
ATOM 1569 C C . ASN A 1 205 ? 0.141 1.196 -6.529 1.00 66.25 205 ASN A C 1
ATOM 1571 O O . ASN A 1 205 ? 0.016 2.178 -7.259 1.00 66.25 205 ASN A O 1
ATOM 1575 N N . ASN A 1 206 ? -0.757 0.215 -6.483 1.00 74.88 206 ASN A N 1
ATOM 1576 C CA . ASN A 1 206 ? -2.043 0.302 -7.120 1.00 74.88 206 ASN A CA 1
ATOM 1577 C C . ASN A 1 206 ? -2.763 1.508 -6.516 1.00 74.88 206 ASN A C 1
ATOM 1579 O O . ASN A 1 206 ? -2.686 1.711 -5.299 1.00 74.88 206 ASN A O 1
ATOM 1583 N N . PRO A 1 207 ? -3.480 2.282 -7.341 1.00 86.19 207 PRO A N 1
ATOM 1584 C CA . PRO A 1 207 ? -4.240 3.449 -6.918 1.00 86.19 207 PRO A CA 1
ATOM 1585 C C . PRO A 1 207 ? -5.505 3.011 -6.167 1.00 86.19 207 PRO A C 1
ATOM 1587 O O . PRO A 1 207 ? -6.618 3.370 -6.535 1.00 86.19 207 PRO A O 1
ATOM 1590 N N . THR A 1 208 ? -5.355 2.151 -5.163 1.00 89.50 208 THR A N 1
ATOM 1591 C CA . THR A 1 208 ? -6.436 1.429 -4.498 1.00 89.50 208 THR A CA 1
ATOM 1592 C C . THR A 1 208 ? -6.382 1.657 -2.992 1.00 89.50 208 THR A C 1
ATOM 1594 O O . THR A 1 208 ? -6.040 0.732 -2.243 1.00 89.50 208 THR A O 1
ATOM 1597 N N . PRO A 1 209 ? -6.670 2.884 -2.522 1.00 93.00 209 PRO A N 1
ATOM 1598 C CA . PRO A 1 209 ? -6.870 3.111 -1.105 1.00 93.00 209 PRO A CA 1
ATOM 1599 C C . PRO A 1 209 ? -8.086 2.312 -0.638 1.00 93.00 209 PRO A C 1
ATOM 1601 O O . PRO A 1 209 ? -9.063 2.105 -1.371 1.00 93.00 209 PRO A O 1
ATOM 1604 N N . SER A 1 210 ? -8.026 1.853 0.603 1.00 95.06 210 SER A N 1
ATOM 1605 C CA . SER A 1 210 ? -9.141 1.139 1.212 1.00 95.06 210 SER A CA 1
ATOM 1606 C C . SER A 1 210 ? -9.228 1.423 2.698 1.00 95.06 210 SER A C 1
ATOM 1608 O O . SER A 1 210 ? -8.272 1.857 3.339 1.00 95.06 210 SER A O 1
ATOM 1610 N N . SER A 1 211 ? -10.395 1.182 3.269 1.00 97.25 211 SER A N 1
ATOM 1611 C CA . SER A 1 211 ? -10.572 1.212 4.709 1.00 97.25 211 SER A CA 1
ATOM 1612 C C . SER A 1 211 ? -11.638 0.221 5.130 1.00 97.25 211 SER A C 1
ATOM 1614 O O . SER A 1 211 ? -12.515 -0.152 4.353 1.00 97.25 211 SER A O 1
ATOM 1616 N N . ARG A 1 212 ? -11.530 -0.264 6.360 1.00 97.19 212 ARG A N 1
ATOM 1617 C CA . ARG A 1 212 ? -12.516 -1.178 6.932 1.00 97.19 212 ARG A CA 1
ATOM 1618 C C . ARG A 1 212 ? -12.561 -1.035 8.436 1.00 97.19 212 ARG A C 1
ATOM 1620 O O . ARG A 1 212 ? -11.571 -0.640 9.052 1.00 97.19 212 ARG A O 1
ATOM 1627 N N . ASN A 1 213 ? -13.683 -1.422 9.018 1.00 97.50 213 ASN A N 1
ATOM 1628 C CA . ASN A 1 213 ? 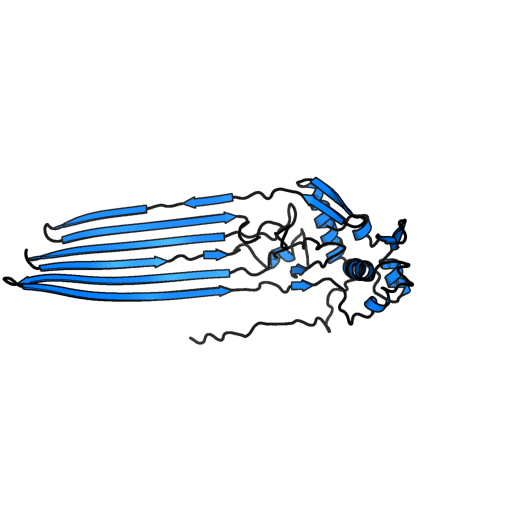-13.813 -1.606 10.452 1.00 97.50 213 ASN A CA 1
ATOM 1629 C C . ASN A 1 213 ? -14.756 -2.773 10.737 1.00 97.50 213 ASN A C 1
ATOM 1631 O O . ASN A 1 213 ? -15.735 -2.973 10.018 1.00 97.50 213 ASN A O 1
ATOM 1635 N N . ALA A 1 214 ? -14.472 -3.488 11.817 1.00 96.31 214 ALA A N 1
ATOM 1636 C CA . ALA A 1 214 ? -15.401 -4.403 12.449 1.00 96.31 214 ALA A CA 1
ATOM 1637 C C . ALA A 1 214 ? -15.588 -3.934 13.890 1.00 96.31 214 ALA A C 1
ATOM 1639 O O . ALA A 1 214 ? -1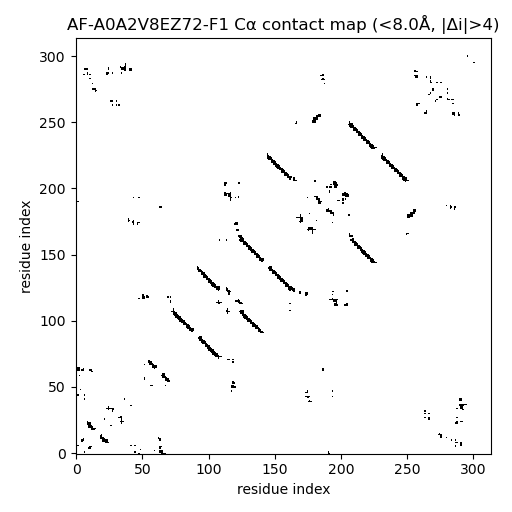4.602 -3.727 14.604 1.00 96.31 214 ALA A O 1
ATOM 1640 N N . THR A 1 215 ? -16.837 -3.740 14.295 1.00 97.81 215 THR A N 1
ATOM 1641 C CA . THR A 1 215 ? -17.184 -3.385 15.668 1.00 97.81 215 THR A CA 1
ATOM 1642 C C . THR A 1 215 ? -17.968 -4.506 16.318 1.00 97.81 215 THR A C 1
ATOM 1644 O O . THR A 1 215 ? -18.777 -5.158 15.658 1.00 97.81 215 THR A O 1
ATOM 1647 N N . ALA A 1 216 ? -17.757 -4.695 17.614 1.00 97.88 216 ALA A N 1
ATOM 1648 C CA . ALA A 1 216 ? -18.553 -5.584 18.445 1.00 97.88 216 ALA A CA 1
ATOM 1649 C C . ALA A 1 216 ? -19.120 -4.782 19.614 1.00 97.88 216 ALA A C 1
ATOM 1651 O O . ALA A 1 216 ? -18.373 -4.053 20.261 1.00 97.88 216 ALA A O 1
ATOM 1652 N N . LEU A 1 217 ? -20.415 -4.919 19.882 1.00 98.12 217 LEU A N 1
ATOM 1653 C CA . LEU A 1 217 ? -21.085 -4.390 21.066 1.00 98.12 217 LEU A CA 1
ATOM 1654 C C . LEU A 1 217 ? -21.684 -5.569 21.832 1.00 98.12 217 LEU A C 1
ATOM 1656 O O . LEU A 1 217 ? -22.469 -6.327 21.269 1.00 98.12 217 LEU A O 1
ATOM 1660 N N . LEU A 1 218 ? -21.285 -5.727 23.087 1.00 97.88 218 LEU A N 1
ATOM 1661 C CA . LEU A 1 218 ? -21.627 -6.840 23.963 1.00 97.88 218 LEU A CA 1
ATOM 1662 C C . LEU A 1 218 ? -22.426 -6.325 25.158 1.00 97.88 218 LEU A C 1
ATOM 1664 O O . LEU A 1 218 ? -22.013 -5.364 25.805 1.00 97.88 218 LEU A O 1
ATOM 1668 N N . PHE A 1 219 ? -23.505 -7.026 25.483 1.00 98.19 219 PHE A N 1
ATOM 1669 C CA . PHE A 1 219 ? -24.235 -6.910 26.740 1.00 98.19 219 PHE A CA 1
ATOM 1670 C C . PHE A 1 219 ? -24.278 -8.287 27.398 1.00 98.19 219 PHE A C 1
ATOM 1672 O O . PHE A 1 219 ? -24.639 -9.262 26.738 1.00 98.19 219 PHE A O 1
ATOM 1679 N N . GLU A 1 220 ? -23.926 -8.371 28.677 1.00 98.19 220 GLU A N 1
ATOM 1680 C CA . GLU A 1 220 ? -24.033 -9.597 29.472 1.00 98.19 220 GLU A CA 1
ATOM 1681 C C . GLU A 1 220 ? -24.671 -9.293 30.820 1.00 98.19 220 GLU A C 1
ATOM 1683 O O . GLU A 1 220 ? -24.374 -8.272 31.444 1.00 98.19 220 GLU A O 1
ATOM 1688 N N . ASP A 1 221 ? -25.509 -10.211 31.277 1.00 97.94 221 ASP A N 1
ATOM 1689 C CA . ASP A 1 221 ? -26.084 -10.213 32.611 1.00 97.94 221 ASP A CA 1
ATOM 1690 C C . ASP A 1 221 ? -25.944 -11.607 33.219 1.00 97.94 221 ASP A C 1
ATOM 1692 O O . ASP A 1 221 ? -26.217 -12.611 32.554 1.00 97.94 221 ASP A O 1
ATOM 1696 N N . ALA A 1 222 ? -25.516 -11.671 34.475 1.00 98.12 222 ALA A N 1
ATOM 1697 C CA . ALA A 1 222 ? -25.440 -12.903 35.242 1.00 98.12 222 ALA A CA 1
ATOM 1698 C C . ALA A 1 222 ? -25.938 -12.673 36.670 1.00 98.12 222 ALA A C 1
ATOM 1700 O O . ALA A 1 222 ? -25.451 -11.801 37.387 1.00 98.12 222 ALA A O 1
ATOM 1701 N N . VAL A 1 223 ? -26.878 -13.499 37.115 1.00 98.25 223 VAL A N 1
ATOM 1702 C CA . VAL A 1 223 ? -27.449 -13.475 38.460 1.00 98.25 223 VAL A CA 1
ATOM 1703 C C . VAL A 1 223 ? -27.149 -14.789 39.161 1.00 98.25 223 VAL A C 1
ATOM 1705 O O . VAL A 1 223 ? -27.397 -15.868 38.629 1.00 98.25 223 VAL A O 1
ATOM 1708 N N . THR A 1 224 ? -26.652 -14.692 40.391 1.00 98.19 224 THR A N 1
ATOM 1709 C CA . THR A 1 224 ? -26.533 -15.811 41.328 1.00 98.19 224 THR A CA 1
ATOM 1710 C C . THR A 1 224 ? -27.443 -15.571 42.522 1.00 98.19 224 THR A C 1
ATOM 1712 O O . THR A 1 224 ? -27.332 -14.543 43.194 1.00 98.19 224 THR A O 1
ATOM 1715 N N . TRP A 1 225 ? -28.322 -16.529 42.813 1.00 98.06 225 TRP A N 1
ATOM 1716 C CA . TRP A 1 225 ? -29.264 -16.453 43.923 1.00 98.06 225 TRP A CA 1
ATOM 1717 C C . TRP A 1 225 ? -29.205 -17.694 44.810 1.00 98.06 225 TRP A C 1
ATOM 1719 O O . TRP A 1 225 ? -29.435 -18.814 44.357 1.00 98.06 225 TRP A O 1
ATOM 1729 N N . LEU A 1 226 ? -28.956 -17.482 46.100 1.00 98.06 226 LEU A N 1
ATOM 1730 C CA . LEU A 1 226 ? -29.048 -18.505 47.134 1.00 98.06 226 LEU A CA 1
ATOM 1731 C C . LEU A 1 226 ? -30.412 -18.422 47.827 1.00 98.06 226 LEU A C 1
ATOM 1733 O O . LEU A 1 226 ? -30.727 -17.446 48.516 1.00 98.06 226 LEU A O 1
ATOM 1737 N N . LYS A 1 227 ? -31.225 -19.470 47.687 1.00 96.50 227 LYS A N 1
ATOM 1738 C CA . LYS A 1 227 ? -32.533 -19.578 48.343 1.00 96.50 227 LYS A CA 1
ATOM 1739 C C . LYS A 1 227 ? -32.582 -20.851 49.183 1.00 96.50 227 LYS A C 1
ATOM 1741 O O . LYS A 1 227 ? -32.773 -21.947 48.662 1.00 96.50 227 LYS A O 1
ATOM 1746 N N . GLY A 1 228 ? -32.413 -20.702 50.496 1.00 95.50 228 GLY A N 1
ATOM 1747 C CA . GLY A 1 228 ? -32.271 -21.844 51.402 1.00 95.50 228 GLY A CA 1
ATOM 1748 C C . GLY A 1 228 ? -30.999 -22.631 51.081 1.00 95.50 228 GLY A C 1
ATOM 1749 O O . GLY A 1 228 ? -29.920 -22.049 51.026 1.00 95.50 228 GLY A O 1
ATOM 1750 N N . THR A 1 229 ? -31.141 -23.934 50.844 1.00 97.00 229 THR A N 1
ATOM 1751 C CA . THR A 1 229 ? -30.056 -24.841 50.430 1.00 97.00 229 THR A CA 1
ATOM 1752 C C . THR A 1 229 ? -29.868 -24.918 48.910 1.00 97.00 229 THR A C 1
ATOM 1754 O O . THR A 1 229 ? -29.032 -25.684 48.438 1.00 97.00 229 THR A O 1
ATOM 1757 N N . HIS A 1 230 ? -30.625 -24.136 48.131 1.00 97.25 230 HIS A N 1
ATOM 1758 C CA . HIS A 1 230 ? -30.566 -24.140 46.669 1.00 97.25 230 HIS A CA 1
ATOM 1759 C C . HIS A 1 230 ? -29.772 -22.948 46.123 1.00 97.25 230 HIS A C 1
ATOM 1761 O O . HIS A 1 230 ? -29.879 -21.830 46.633 1.00 97.25 230 HIS A O 1
ATOM 1767 N N . SER A 1 231 ? -29.025 -23.191 45.043 1.00 97.19 231 SER A N 1
ATOM 1768 C CA . SER A 1 231 ? -28.323 -22.175 44.257 1.00 97.19 231 SER A CA 1
ATOM 1769 C C . SER A 1 231 ? -28.922 -22.110 42.857 1.00 97.19 231 SER A C 1
ATOM 1771 O O . SER A 1 231 ? -29.040 -23.134 42.184 1.00 97.19 231 SER A O 1
ATOM 1773 N N . PHE A 1 232 ? -29.299 -20.910 42.428 1.00 97.88 232 PHE A N 1
ATOM 1774 C CA . PHE A 1 232 ? -29.802 -20.630 41.090 1.00 97.88 232 PHE A CA 1
ATOM 1775 C C . PHE A 1 232 ? -28.826 -19.700 40.372 1.00 97.88 232 PHE A C 1
ATOM 1777 O O . PHE A 1 232 ? -28.402 -18.692 40.939 1.00 97.88 232 PHE A O 1
ATOM 1784 N N . ALA A 1 233 ? -28.509 -20.024 39.119 1.00 97.31 233 ALA A N 1
ATOM 1785 C CA . ALA A 1 233 ? -27.741 -19.173 38.221 1.00 97.31 233 ALA A CA 1
ATOM 1786 C C . ALA A 1 233 ? -28.528 -18.978 36.924 1.00 97.31 233 ALA A C 1
ATOM 1788 O O . ALA A 1 233 ? -28.957 -19.951 36.304 1.00 97.31 233 ALA A O 1
ATOM 1789 N N . PHE A 1 234 ? -28.744 -17.728 36.536 1.00 96.88 234 PHE A N 1
ATOM 1790 C CA . PHE A 1 234 ? -29.426 -17.364 35.296 1.00 96.88 234 PHE A CA 1
ATOM 1791 C C . PHE A 1 234 ? -28.859 -16.052 34.762 1.00 96.88 234 PHE A C 1
ATOM 1793 O O . PHE A 1 234 ? -28.177 -15.326 35.479 1.00 96.88 234 PHE A O 1
ATOM 1800 N N . GLY A 1 235 ? -29.103 -15.767 33.490 1.00 97.00 235 GLY A N 1
ATOM 1801 C CA . GLY A 1 235 ? -28.513 -14.623 32.814 1.00 97.00 235 GLY A CA 1
ATOM 1802 C C . GLY A 1 235 ? -28.750 -14.675 31.313 1.00 97.00 235 GLY A C 1
ATOM 1803 O O . GLY A 1 235 ? -29.451 -15.559 30.814 1.00 97.00 235 GLY A O 1
ATOM 1804 N N . GLY A 1 236 ? -28.144 -13.738 30.596 1.00 98.00 236 GLY A N 1
ATOM 1805 C CA . GLY A 1 236 ? -28.222 -13.666 29.145 1.00 98.00 236 GLY A CA 1
ATOM 1806 C C . GLY A 1 236 ? -27.080 -12.853 28.558 1.00 98.00 236 GLY A C 1
ATOM 1807 O O . GLY A 1 236 ? -26.491 -12.008 29.231 1.00 98.00 236 GLY A O 1
ATOM 1808 N N . SER A 1 237 ? -26.776 -13.104 27.288 1.00 98.00 237 SER A N 1
ATOM 1809 C CA . SER A 1 237 ? -25.826 -12.305 26.526 1.00 98.00 237 SER A CA 1
ATOM 1810 C C . SER A 1 237 ? -26.385 -11.960 25.152 1.00 98.00 237 SER A C 1
ATOM 1812 O O . SER A 1 237 ? -27.092 -12.748 24.521 1.00 98.00 237 SER A O 1
ATOM 1814 N N . ALA A 1 238 ? -26.073 -10.753 24.695 1.00 98.19 238 ALA A N 1
ATOM 1815 C CA . ALA A 1 238 ? -26.372 -10.289 23.352 1.00 98.19 238 ALA A CA 1
ATOM 1816 C C . ALA A 1 238 ? -25.122 -9.632 22.774 1.00 98.19 238 ALA A C 1
ATOM 1818 O O . ALA A 1 238 ? -24.464 -8.825 23.434 1.00 98.19 238 ALA A O 1
ATOM 1819 N N . THR A 1 239 ? -24.784 -9.972 21.533 1.00 98.12 239 THR A N 1
ATOM 1820 C CA . THR A 1 239 ? -23.669 -9.344 20.824 1.00 98.12 239 THR A CA 1
ATOM 1821 C C . THR A 1 239 ? -24.115 -8.895 19.449 1.00 98.12 239 THR A C 1
ATOM 1823 O O . THR A 1 239 ? -24.658 -9.680 18.675 1.00 98.12 239 THR A O 1
ATOM 1826 N N . GLN A 1 240 ? -23.854 -7.631 19.137 1.00 97.88 240 GLN A N 1
ATOM 1827 C CA . GLN A 1 240 ? -24.029 -7.083 17.805 1.00 97.88 240 GLN A CA 1
ATOM 1828 C C . GLN A 1 240 ? -22.665 -6.897 17.148 1.00 97.88 240 GLN A C 1
ATOM 1830 O O . GLN A 1 240 ? -21.779 -6.252 17.711 1.00 97.88 240 GLN A O 1
ATOM 1835 N N . TYR A 1 241 ? -22.535 -7.405 15.926 1.00 97.81 241 TYR A N 1
ATOM 1836 C CA . TYR A 1 241 ? -21.386 -7.157 15.067 1.00 97.81 241 TYR A CA 1
ATOM 1837 C C . TYR A 1 241 ? -21.793 -6.266 13.899 1.00 97.81 241 TYR A C 1
ATOM 1839 O O . TYR A 1 241 ? -22.794 -6.531 13.235 1.00 97.81 241 TYR A O 1
ATOM 1847 N N . THR A 1 242 ? -20.989 -5.245 13.618 1.00 97.62 242 THR A N 1
ATOM 1848 C CA . THR A 1 242 ? -21.159 -4.396 12.434 1.00 97.62 242 THR A CA 1
ATOM 1849 C C . THR A 1 242 ? -19.850 -4.353 11.670 1.00 97.62 242 THR A C 1
ATOM 1851 O O . THR A 1 242 ? -18.785 -4.161 12.256 1.00 97.62 242 THR A O 1
ATOM 1854 N N . VAL A 1 243 ? -19.924 -4.513 10.352 1.00 96.69 243 VAL A N 1
ATOM 1855 C CA . VAL A 1 243 ? -18.760 -4.450 9.470 1.00 96.69 243 VAL A CA 1
ATOM 1856 C C . VAL A 1 243 ? -19.047 -3.475 8.343 1.00 96.69 243 VAL A C 1
ATOM 1858 O O . VAL A 1 243 ? -20.115 -3.512 7.739 1.00 96.69 243 VAL A O 1
ATOM 1861 N N . TRP A 1 244 ? -18.070 -2.629 8.033 1.00 96.50 244 TRP A N 1
ATOM 1862 C CA . TRP A 1 244 ? -18.086 -1.826 6.818 1.00 96.50 244 TRP A CA 1
ATOM 1863 C C . TRP A 1 244 ? -16.731 -1.892 6.124 1.00 96.50 244 TRP A C 1
ATOM 1865 O O . TRP A 1 244 ? -15.685 -2.055 6.762 1.00 96.50 244 TRP A O 1
ATOM 1875 N N . LEU A 1 245 ? -16.760 -1.761 4.799 1.00 96.69 245 LEU A N 1
ATOM 1876 C CA . LEU A 1 245 ? -15.576 -1.716 3.954 1.00 96.69 245 LEU A CA 1
ATOM 1877 C C . LEU A 1 245 ? -15.738 -0.625 2.898 1.00 96.69 245 LEU A C 1
ATOM 1879 O O . LEU A 1 245 ? -16.825 -0.404 2.370 1.00 96.69 245 LEU A O 1
ATOM 1883 N N . LYS A 1 246 ? -14.626 0.016 2.562 1.00 94.88 246 LYS A N 1
ATOM 1884 C CA . LYS A 1 246 ? -14.480 0.949 1.454 1.00 94.88 246 LYS A CA 1
ATOM 1885 C C . LYS A 1 246 ? -13.296 0.486 0.619 1.00 94.88 246 LYS A C 1
ATOM 1887 O O . LYS A 1 246 ? -12.180 0.430 1.122 1.00 94.88 246 LYS A O 1
ATOM 1892 N N . ASN A 1 247 ? -13.537 0.196 -0.652 1.00 92.75 247 ASN A N 1
ATOM 1893 C CA . ASN A 1 247 ? -12.506 -0.132 -1.631 1.00 92.75 247 ASN A CA 1
ATOM 1894 C C . ASN A 1 247 ? -12.661 0.816 -2.814 1.00 92.75 247 ASN A C 1
ATOM 1896 O O . ASN A 1 247 ? -13.781 1.047 -3.269 1.00 92.75 247 ASN A O 1
ATOM 1900 N N . GLN A 1 248 ? -11.560 1.381 -3.297 1.00 90.19 248 GLN A N 1
ATOM 1901 C CA . GLN A 1 248 ? -11.583 2.297 -4.433 1.00 90.19 248 GLN A CA 1
ATOM 1902 C C . GLN A 1 248 ? -10.496 1.934 -5.439 1.00 90.19 248 GLN A C 1
ATOM 1904 O O . GLN A 1 248 ? -9.538 1.237 -5.123 1.00 90.19 248 GLN A O 1
ATOM 1909 N N . THR A 1 249 ? -10.665 2.400 -6.670 1.00 89.81 249 THR A N 1
ATOM 1910 C CA . THR A 1 249 ? -9.614 2.473 -7.685 1.00 89.81 249 THR A CA 1
ATOM 1911 C C . THR A 1 249 ? -9.656 3.897 -8.217 1.00 89.81 249 THR A C 1
ATOM 1913 O O . THR A 1 249 ? -10.658 4.291 -8.804 1.00 89.81 249 THR A O 1
ATOM 1916 N N . LEU A 1 250 ? -8.629 4.691 -7.920 1.00 90.56 250 LEU A N 1
ATOM 1917 C CA . LEU A 1 250 ? -8.629 6.134 -8.166 1.00 90.56 250 LEU A CA 1
ATOM 1918 C C . LEU A 1 250 ? -8.411 6.464 -9.641 1.00 90.56 250 LEU A C 1
ATOM 1920 O O . LEU A 1 250 ? -9.024 7.392 -10.155 1.00 90.56 250 LEU A O 1
ATOM 1924 N N . ILE A 1 251 ? -7.544 5.702 -10.311 1.00 88.75 251 ILE A N 1
ATOM 1925 C CA . ILE A 1 251 ? -7.184 5.904 -11.716 1.00 88.75 251 ILE A CA 1
ATOM 1926 C C . ILE A 1 251 ? -7.012 4.557 -12.438 1.00 88.75 251 ILE A C 1
ATOM 1928 O O . ILE A 1 251 ? -6.710 3.548 -11.792 1.00 88.75 251 ILE A O 1
ATOM 1932 N N . PRO A 1 252 ? -7.184 4.508 -13.769 1.00 88.62 252 PRO A N 1
ATOM 1933 C CA . PRO A 1 252 ? -6.931 3.302 -14.552 1.00 88.62 252 PRO A CA 1
ATOM 1934 C C . PRO A 1 252 ? -5.436 2.962 -14.646 1.00 88.62 252 PRO A C 1
ATOM 1936 O O . PRO A 1 252 ? -4.566 3.834 -14.598 1.00 88.62 252 PRO A O 1
ATOM 1939 N N . THR A 1 253 ? -5.143 1.678 -14.864 1.00 84.94 253 THR A N 1
ATOM 1940 C CA . THR A 1 253 ? -3.785 1.185 -15.137 1.00 84.94 253 THR A CA 1
ATOM 1941 C C . THR A 1 253 ? -3.558 1.039 -16.642 1.00 84.94 253 THR A C 1
ATOM 1943 O O . THR A 1 253 ? -4.348 0.396 -17.335 1.00 84.94 253 THR A O 1
ATOM 1946 N N . ALA A 1 254 ? -2.454 1.592 -17.144 1.00 82.88 254 ALA A N 1
ATOM 1947 C CA . ALA A 1 254 ? -2.015 1.459 -18.528 1.00 82.88 254 ALA A CA 1
ATOM 1948 C C . ALA A 1 254 ? -0.829 0.489 -18.619 1.00 82.88 254 ALA A C 1
ATOM 1950 O O . ALA A 1 254 ? 0.244 0.757 -18.085 1.00 82.88 254 ALA A O 1
ATOM 1951 N N . ASN A 1 255 ? -1.007 -0.630 -19.322 1.00 80.12 255 ASN A N 1
ATOM 1952 C CA . ASN A 1 255 ? 0.067 -1.596 -19.555 1.00 80.12 255 ASN A CA 1
ATOM 1953 C C . ASN A 1 255 ? 0.859 -1.227 -20.809 1.00 80.12 255 ASN A C 1
ATOM 1955 O O . ASN A 1 255 ? 0.301 -1.176 -21.907 1.00 80.12 255 ASN A O 1
ATOM 1959 N N . ILE A 1 256 ? 2.166 -1.014 -20.659 1.00 76.12 256 ILE A N 1
ATOM 1960 C CA . ILE A 1 256 ? 3.057 -0.788 -21.795 1.00 76.12 256 ILE A CA 1
ATOM 1961 C C . ILE A 1 256 ? 3.566 -2.134 -22.306 1.00 76.12 256 ILE A C 1
ATOM 1963 O O . ILE A 1 256 ? 4.097 -2.949 -21.561 1.00 76.12 256 ILE A O 1
ATOM 1967 N N . GLY A 1 257 ? 3.434 -2.359 -23.606 1.00 72.62 257 GLY A N 1
ATOM 1968 C CA . GLY A 1 257 ? 3.898 -3.570 -24.279 1.00 72.62 257 GLY A CA 1
ATOM 1969 C C . GLY A 1 257 ? 3.152 -3.779 -25.588 1.00 72.62 257 GLY A C 1
ATOM 1970 O O . GLY A 1 257 ? 2.107 -3.161 -25.797 1.00 72.62 257 GLY A O 1
ATOM 1971 N N . THR A 1 258 ? 3.686 -4.602 -26.491 1.00 71.44 258 THR A N 1
ATOM 1972 C CA . THR A 1 258 ? 2.987 -4.952 -27.735 1.00 71.44 258 THR A CA 1
ATOM 1973 C C . THR A 1 258 ? 2.030 -6.112 -27.482 1.00 71.44 258 THR A C 1
ATOM 1975 O O . THR A 1 258 ? 2.411 -7.151 -26.937 1.00 71.44 258 THR A O 1
ATOM 1978 N N . ALA A 1 259 ? 0.766 -5.933 -27.862 1.00 72.00 259 ALA A N 1
ATOM 1979 C CA . ALA A 1 259 ? -0.201 -7.022 -27.833 1.00 72.00 259 ALA A CA 1
ATOM 1980 C C . ALA A 1 259 ? 0.163 -8.069 -28.905 1.00 72.00 259 ALA A C 1
ATOM 1982 O O . ALA A 1 259 ? 0.742 -7.703 -29.927 1.00 72.00 259 ALA A O 1
ATOM 1983 N N . PRO A 1 260 ? -0.199 -9.354 -28.741 1.00 72.25 260 PRO A N 1
ATOM 1984 C CA . PRO A 1 260 ? 0.064 -10.376 -29.760 1.00 72.25 260 PRO A CA 1
ATOM 1985 C C . PRO A 1 260 ? -0.513 -10.049 -31.147 1.00 72.25 260 PRO A C 1
ATOM 1987 O O . PRO A 1 260 ? 0.040 -10.481 -32.151 1.00 72.25 260 PRO A O 1
ATOM 1990 N N . SER A 1 261 ? -1.601 -9.275 -31.196 1.00 80.00 261 SER A N 1
ATOM 1991 C CA . SER A 1 261 ? -2.257 -8.806 -32.421 1.00 80.00 261 SER A CA 1
ATOM 1992 C C . SER A 1 261 ? -1.724 -7.465 -32.943 1.00 80.00 261 SER A C 1
ATOM 1994 O O . SER A 1 261 ? -2.250 -6.946 -33.922 1.00 80.00 261 SER A O 1
ATOM 1996 N N . ASP A 1 262 ? -0.734 -6.863 -32.282 1.00 78.56 262 ASP A N 1
ATOM 1997 C CA . ASP A 1 262 ? -0.142 -5.594 -32.710 1.00 78.56 262 ASP A CA 1
ATOM 1998 C C . ASP A 1 262 ? 0.685 -5.823 -33.994 1.00 78.56 262 ASP A C 1
ATOM 2000 O O . ASP A 1 262 ? 1.570 -6.691 -33.970 1.00 78.56 262 ASP A O 1
ATOM 2004 N N . PRO A 1 263 ? 0.453 -5.074 -35.094 1.00 81.81 263 PRO A N 1
ATOM 2005 C CA . PRO A 1 263 ? 1.219 -5.198 -36.337 1.00 81.81 263 PRO A CA 1
ATOM 2006 C C . PRO A 1 263 ? 2.733 -5.054 -36.152 1.00 81.81 263 PRO A C 1
ATOM 2008 O O . PRO A 1 263 ? 3.501 -5.704 -36.864 1.00 81.81 263 PRO A O 1
ATOM 2011 N N . ALA A 1 264 ? 3.182 -4.295 -35.145 1.00 81.31 264 ALA A N 1
ATOM 2012 C CA . ALA A 1 264 ? 4.597 -4.185 -34.805 1.00 81.31 264 ALA A CA 1
ATOM 2013 C C . ALA A 1 264 ? 5.214 -5.539 -34.417 1.00 81.31 264 ALA A C 1
ATOM 2015 O O . ALA A 1 264 ? 6.424 -5.720 -34.510 1.00 81.31 264 ALA A O 1
ATOM 2016 N N . THR A 1 265 ? 4.414 -6.539 -34.036 1.00 82.12 265 THR A N 1
ATOM 2017 C CA . THR A 1 265 ? 4.902 -7.897 -33.753 1.00 82.12 265 THR A CA 1
ATOM 2018 C C . THR A 1 265 ? 5.609 -8.520 -34.962 1.00 82.12 265 THR A C 1
ATOM 2020 O O . THR A 1 265 ? 6.569 -9.274 -34.780 1.00 82.12 265 THR A O 1
ATOM 2023 N N . ALA A 1 266 ? 5.205 -8.156 -36.185 1.00 86.25 266 ALA A N 1
ATOM 2024 C CA . ALA A 1 266 ? 5.788 -8.661 -37.425 1.00 86.25 266 ALA A CA 1
ATOM 2025 C C . ALA A 1 266 ? 7.249 -8.229 -37.641 1.00 86.25 266 ALA A C 1
ATOM 2027 O O . ALA A 1 266 ? 7.960 -8.878 -38.400 1.00 86.25 266 ALA A O 1
ATOM 2028 N N . MET A 1 267 ? 7.738 -7.187 -36.954 1.00 85.50 267 MET A N 1
ATOM 2029 C CA . MET A 1 267 ? 9.124 -6.725 -37.103 1.00 85.50 267 MET A CA 1
ATOM 2030 C C . MET A 1 267 ? 10.132 -7.556 -36.286 1.00 85.50 267 MET A C 1
ATOM 2032 O O . MET A 1 267 ? 11.336 -7.474 -36.525 1.00 85.50 267 MET A O 1
ATOM 2036 N N . PHE A 1 268 ? 9.677 -8.372 -35.327 1.00 86.31 268 PHE A N 1
ATOM 2037 C CA . PHE A 1 268 ? 10.544 -9.168 -34.448 1.00 86.31 268 PHE A CA 1
ATOM 2038 C C . PHE A 1 268 ? 10.828 -10.560 -35.029 1.00 86.31 268 PHE A C 1
ATOM 2040 O O . PHE A 1 268 ? 10.495 -11.589 -34.434 1.00 86.31 268 PHE A O 1
ATOM 2047 N N . THR A 1 269 ? 11.461 -10.591 -36.202 1.00 88.62 269 THR A N 1
ATOM 2048 C CA . THR A 1 269 ? 11.821 -11.815 -36.939 1.00 88.62 269 THR A CA 1
ATOM 2049 C C . THR A 1 269 ? 13.292 -12.190 -36.754 1.00 88.62 269 THR A C 1
ATOM 2051 O O . THR A 1 269 ? 14.095 -11.414 -36.238 1.00 88.62 269 THR A O 1
ATOM 2054 N N . THR A 1 270 ? 13.675 -13.391 -37.192 1.00 87.62 270 THR A N 1
ATOM 2055 C CA . THR A 1 270 ? 15.089 -13.787 -37.332 1.00 87.62 270 THR A CA 1
ATOM 2056 C C . THR A 1 270 ? 15.845 -12.924 -38.341 1.00 87.62 270 THR A C 1
ATOM 2058 O O . THR A 1 270 ? 17.044 -12.753 -38.173 1.00 87.62 270 THR A O 1
ATOM 2061 N N . GLY A 1 271 ? 15.171 -12.374 -39.358 1.00 88.75 271 GLY A N 1
ATOM 2062 C CA . GLY A 1 271 ? 15.795 -11.488 -40.345 1.00 88.75 271 GLY A CA 1
ATOM 2063 C C . GLY A 1 271 ? 16.242 -10.163 -39.730 1.00 88.75 271 GLY A C 1
ATOM 2064 O O . GLY A 1 271 ? 17.383 -9.753 -39.911 1.00 88.75 271 GLY A O 1
ATOM 2065 N N . ASN A 1 272 ? 15.377 -9.545 -38.921 1.00 88.00 272 ASN A N 1
ATOM 2066 C CA . ASN A 1 272 ? 15.691 -8.284 -38.240 1.00 88.00 272 ASN A CA 1
ATOM 2067 C C . ASN A 1 272 ? 16.544 -8.483 -36.975 1.00 88.00 272 ASN A C 1
ATOM 2069 O O . ASN A 1 272 ? 17.254 -7.572 -36.561 1.00 88.00 272 ASN A O 1
ATOM 2073 N N . PHE A 1 273 ? 16.510 -9.679 -36.374 1.00 89.50 273 PHE A N 1
ATOM 2074 C CA . PHE A 1 273 ? 17.335 -10.058 -35.222 1.00 89.50 273 PHE A CA 1
ATOM 2075 C C . PHE A 1 273 ? 18.110 -11.362 -35.499 1.00 89.50 273 PHE A C 1
ATOM 2077 O O . PHE A 1 273 ? 17.768 -12.412 -34.925 1.00 89.50 273 PHE A O 1
ATOM 2084 N N . PRO A 1 274 ? 19.143 -11.331 -36.369 1.00 88.25 274 PRO A N 1
ATOM 2085 C CA . PRO A 1 274 ? 19.903 -12.520 -36.741 1.00 88.25 274 PRO A CA 1
ATOM 2086 C C . PRO A 1 274 ? 20.448 -13.261 -35.524 1.00 88.25 274 PRO A C 1
ATOM 2088 O O . PRO A 1 274 ? 21.110 -12.678 -34.665 1.00 88.25 274 PRO A O 1
ATOM 2091 N N . GLY A 1 275 ? 20.134 -14.556 -35.448 1.00 85.12 275 GLY A N 1
ATOM 2092 C CA . GLY A 1 275 ? 20.572 -15.463 -34.387 1.00 85.12 275 GLY A CA 1
ATOM 2093 C C . GLY A 1 275 ? 20.143 -15.076 -32.963 1.00 85.12 275 GLY A C 1
ATOM 2094 O O . GLY A 1 275 ? 20.741 -15.572 -32.008 1.00 85.12 275 GLY A O 1
ATOM 2095 N N . ALA A 1 276 ? 19.147 -14.198 -32.796 1.00 86.31 276 ALA A N 1
ATOM 2096 C CA . ALA A 1 276 ? 18.499 -13.968 -31.508 1.00 86.31 276 ALA A CA 1
ATOM 2097 C C . ALA A 1 276 ? 17.550 -15.128 -31.163 1.00 86.31 276 ALA A C 1
ATOM 2099 O O . ALA A 1 276 ? 16.854 -15.661 -32.033 1.00 86.31 276 ALA A O 1
ATOM 2100 N N . SER A 1 277 ? 17.466 -15.487 -29.880 1.00 84.50 277 SER A N 1
ATOM 2101 C CA . SER A 1 277 ? 16.484 -16.471 -29.410 1.00 84.50 277 SER A CA 1
ATOM 2102 C C . SER A 1 277 ? 15.050 -15.925 -29.504 1.00 84.50 277 SER A C 1
ATOM 2104 O O . SER A 1 277 ? 14.830 -14.710 -29.501 1.00 84.50 277 SER A O 1
ATOM 2106 N N . ALA A 1 278 ? 14.049 -16.813 -29.516 1.00 81.25 278 ALA A N 1
ATOM 2107 C CA . ALA A 1 278 ? 12.643 -16.403 -29.431 1.00 81.25 278 ALA A CA 1
ATOM 2108 C C . ALA A 1 278 ? 12.358 -15.585 -28.155 1.00 81.25 278 ALA A C 1
ATOM 2110 O O . ALA A 1 278 ? 11.617 -14.606 -28.208 1.00 81.25 278 ALA A O 1
ATOM 2111 N N . ARG A 1 279 ? 13.016 -15.924 -27.037 1.00 78.62 279 ARG A N 1
ATOM 2112 C CA . ARG A 1 279 ? 12.937 -15.182 -25.769 1.00 78.62 279 ARG A CA 1
ATOM 2113 C C . ARG A 1 279 ? 13.499 -13.764 -25.901 1.00 78.62 279 ARG A C 1
ATOM 2115 O O . ARG A 1 279 ? 12.846 -12.810 -25.495 1.00 78.62 279 ARG A O 1
ATOM 2122 N N . THR A 1 280 ? 14.663 -13.608 -26.530 1.00 79.50 280 THR A N 1
ATOM 2123 C CA . THR A 1 280 ? 15.284 -12.300 -26.801 1.00 79.50 280 THR A CA 1
ATOM 2124 C C . THR A 1 280 ? 14.369 -11.423 -27.658 1.00 79.50 280 THR A C 1
ATOM 2126 O O . THR A 1 280 ? 14.118 -10.277 -27.300 1.00 79.50 280 THR A O 1
ATOM 2129 N N . ARG A 1 281 ? 13.788 -11.985 -28.728 1.00 80.81 281 ARG A N 1
ATOM 2130 C CA . ARG A 1 281 ? 12.799 -11.292 -29.576 1.00 80.81 281 ARG A CA 1
ATOM 2131 C C . ARG A 1 281 ? 11.468 -11.006 -28.865 1.00 80.81 281 ARG A C 1
ATOM 2133 O O . ARG A 1 281 ? 10.705 -10.146 -29.294 1.00 80.81 281 ARG A O 1
ATOM 2140 N N . GLY A 1 282 ? 11.159 -11.742 -27.798 1.00 73.12 282 GLY A N 1
ATOM 2141 C CA . GLY A 1 282 ? 10.043 -11.452 -26.897 1.00 73.12 282 GLY A CA 1
ATOM 2142 C C . GLY A 1 282 ? 10.322 -10.241 -26.006 1.00 73.12 282 GLY A C 1
ATOM 2143 O O . GLY A 1 282 ? 9.451 -9.400 -25.828 1.00 73.12 282 GLY A O 1
ATOM 2144 N N . HIS A 1 283 ? 11.550 -10.104 -25.502 1.00 71.19 283 HIS A N 1
ATOM 2145 C CA . HIS A 1 283 ? 11.959 -8.995 -24.633 1.00 71.19 283 HIS A CA 1
ATOM 2146 C C . HIS A 1 283 ? 12.146 -7.662 -25.369 1.00 71.19 283 HIS A C 1
ATOM 2148 O O . HIS A 1 283 ? 11.876 -6.604 -24.807 1.00 71.19 283 HIS A O 1
ATOM 2154 N N . THR A 1 284 ? 12.553 -7.694 -26.640 1.00 63.78 284 THR A N 1
ATOM 2155 C CA . THR A 1 284 ? 12.691 -6.497 -27.497 1.00 63.78 284 THR A CA 1
ATOM 2156 C C . THR A 1 284 ? 11.370 -5.763 -27.739 1.00 63.78 284 THR A C 1
ATOM 2158 O O . THR A 1 284 ? 11.370 -4.613 -28.174 1.00 63.78 284 THR A O 1
ATOM 2161 N N . ARG A 1 285 ? 10.235 -6.415 -27.454 1.00 63.62 285 ARG A N 1
ATOM 2162 C CA . ARG A 1 285 ? 8.878 -5.894 -27.671 1.00 63.62 285 ARG A CA 1
ATOM 2163 C C . ARG A 1 285 ? 8.540 -4.681 -26.809 1.00 63.62 285 ARG A C 1
ATOM 2165 O O . ARG A 1 285 ? 7.728 -3.856 -27.217 1.00 63.62 285 ARG A O 1
ATOM 2172 N N . PHE A 1 286 ? 9.180 -4.526 -25.649 1.00 58.50 286 PHE A N 1
ATOM 2173 C CA . PHE A 1 286 ? 8.975 -3.345 -24.809 1.00 58.50 286 PHE A CA 1
ATOM 2174 C C . PHE A 1 286 ? 9.671 -2.102 -25.349 1.00 58.50 286 PHE A C 1
ATOM 2176 O O . PHE A 1 286 ? 9.065 -1.037 -25.406 1.00 58.50 286 PHE A O 1
ATOM 2183 N N . SER A 1 287 ? 10.935 -2.233 -25.748 1.00 54.53 287 SER A N 1
ATOM 2184 C CA . SER A 1 287 ? 11.782 -1.086 -26.075 1.00 54.53 287 SER A CA 1
ATOM 2185 C C . SER A 1 287 ? 11.325 -0.339 -27.336 1.00 54.53 287 SER A C 1
ATOM 2187 O O . SER A 1 287 ? 11.640 0.831 -27.492 1.00 54.53 287 SER A O 1
ATOM 2189 N N . VAL A 1 288 ? 10.517 -0.968 -28.198 1.00 51.72 288 VAL A N 1
ATOM 2190 C CA . VAL A 1 288 ? 9.855 -0.284 -29.323 1.00 51.72 288 VAL A CA 1
ATOM 2191 C C . VAL A 1 288 ? 8.672 0.556 -28.842 1.00 51.72 288 VAL A C 1
ATOM 2193 O O . VAL A 1 288 ? 8.549 1.696 -29.261 1.00 51.72 288 VAL A O 1
ATOM 2196 N N . ARG A 1 289 ? 7.830 0.040 -27.931 1.00 52.38 289 ARG A N 1
ATOM 2197 C CA . ARG A 1 289 ? 6.600 0.722 -27.476 1.00 52.38 289 ARG A CA 1
ATOM 2198 C C . ARG A 1 289 ? 6.824 1.739 -26.360 1.00 52.38 289 ARG A C 1
ATOM 2200 O O . ARG A 1 289 ? 6.115 2.739 -26.313 1.00 52.38 289 ARG A O 1
ATOM 2207 N N . ALA A 1 290 ? 7.843 1.540 -25.522 1.00 47.03 290 ALA A N 1
ATOM 2208 C CA . ALA A 1 290 ? 8.339 2.560 -24.593 1.00 47.03 290 ALA A CA 1
ATOM 2209 C C . ALA A 1 290 ? 8.790 3.830 -25.336 1.00 47.03 290 ALA A C 1
ATOM 2211 O O . ALA A 1 290 ? 8.699 4.933 -24.804 1.00 47.03 290 ALA A O 1
ATOM 2212 N N . CYS A 1 291 ? 9.206 3.670 -26.594 1.00 40.97 291 CYS A N 1
ATOM 2213 C CA . CYS A 1 291 ? 9.591 4.748 -27.485 1.00 40.97 291 CYS A CA 1
ATOM 2214 C C . CYS A 1 291 ? 8.575 4.985 -28.619 1.00 40.97 291 CYS A C 1
ATOM 2216 O O . CYS A 1 291 ? 8.945 5.627 -29.590 1.00 40.97 291 CYS A O 1
ATOM 2218 N N . SER A 1 292 ? 7.337 4.477 -28.564 1.00 38.25 292 SER A N 1
ATOM 2219 C CA . SER A 1 292 ? 6.381 4.657 -29.675 1.00 38.25 292 SER A CA 1
ATOM 2220 C C . SER A 1 292 ? 4.907 4.727 -29.292 1.00 38.25 292 SER A C 1
ATOM 2222 O O . SER A 1 292 ? 4.053 4.803 -30.178 1.00 38.25 292 SER A O 1
ATOM 2224 N N . ALA A 1 293 ? 4.577 4.708 -27.997 1.00 38.59 293 ALA A N 1
ATOM 2225 C CA . ALA A 1 293 ? 3.200 4.878 -27.563 1.00 38.59 293 ALA A CA 1
ATOM 2226 C C . ALA A 1 293 ? 2.653 6.211 -28.108 1.00 38.59 293 ALA A C 1
ATOM 2228 O O . ALA A 1 293 ? 3.076 7.284 -27.711 1.00 38.59 293 ALA A O 1
ATOM 2229 N N . ARG A 1 294 ? 1.696 6.170 -29.037 1.00 35.25 294 ARG A N 1
ATOM 2230 C CA . ARG A 1 294 ? 0.731 7.264 -29.111 1.00 35.25 294 ARG A CA 1
ATOM 2231 C C . ARG A 1 294 ? -0.148 7.091 -27.881 1.00 35.25 294 ARG A C 1
ATOM 2233 O O . ARG A 1 294 ? -0.690 6.000 -27.687 1.00 35.25 294 ARG A O 1
ATOM 2240 N N . GLY A 1 295 ? -0.277 8.132 -27.058 1.00 33.59 295 GLY A N 1
ATOM 2241 C CA . GLY A 1 295 ? -1.345 8.201 -26.061 1.00 33.59 295 GLY A CA 1
ATOM 2242 C C . GLY A 1 295 ? -2.655 7.721 -26.688 1.00 33.59 295 GLY A C 1
ATOM 2243 O O . GLY A 1 295 ? -2.892 7.987 -27.868 1.00 33.59 295 GLY A O 1
ATOM 2244 N N . CYS A 1 296 ? -3.442 6.941 -25.938 1.00 32.91 296 CYS A N 1
ATOM 2245 C CA . CYS A 1 296 ? -4.695 6.337 -26.400 1.00 32.91 296 CYS A CA 1
ATOM 2246 C C . CYS A 1 296 ? -5.660 7.451 -26.860 1.00 32.91 296 CYS A C 1
ATOM 2248 O O . CYS A 1 296 ? -6.493 7.935 -26.102 1.00 32.91 296 CYS A O 1
ATOM 2250 N N . GLY A 1 297 ? -5.521 7.886 -28.112 1.00 27.05 297 GLY A N 1
ATOM 2251 C CA . GLY A 1 297 ? -6.478 8.706 -28.824 1.00 27.05 297 GLY A CA 1
ATOM 2252 C C . GLY A 1 297 ? -7.602 7.787 -29.253 1.00 27.05 297 GLY A C 1
ATOM 2253 O O . GLY A 1 297 ? -7.395 6.933 -30.110 1.00 27.05 297 GLY A O 1
ATOM 2254 N N . SER A 1 298 ? -8.736 7.911 -28.561 1.00 30.95 298 SER A N 1
ATOM 2255 C CA . SER A 1 298 ? -10.081 7.510 -28.990 1.00 30.95 298 SER A CA 1
ATOM 2256 C C . SER A 1 298 ? -10.117 6.423 -30.073 1.00 30.95 298 SER A C 1
ATOM 2258 O O . SER A 1 298 ? -10.123 6.774 -31.248 1.00 30.95 298 SER A O 1
ATOM 2260 N N . SER A 1 299 ? -10.124 5.133 -29.701 1.00 27.08 299 SER A N 1
ATOM 2261 C CA . SER A 1 299 ? -10.907 4.069 -30.383 1.00 27.08 299 SER A CA 1
ATOM 2262 C C . SER A 1 299 ? -10.625 2.649 -29.881 1.00 27.08 299 SER A C 1
ATOM 2264 O O . SER A 1 299 ? -11.514 1.813 -29.971 1.00 27.08 299 SER A O 1
ATOM 2266 N N . THR A 1 300 ? -9.444 2.327 -29.343 1.00 28.12 300 THR A N 1
ATOM 2267 C CA . THR A 1 300 ? -9.124 0.902 -29.089 1.00 28.12 300 THR A CA 1
ATOM 2268 C C . THR A 1 300 ? -8.097 0.712 -27.976 1.00 28.12 300 THR A C 1
ATOM 2270 O O . THR A 1 300 ? -6.982 0.241 -28.176 1.00 28.12 300 THR A O 1
ATOM 2273 N N . CYS A 1 301 ? -8.491 1.069 -26.759 1.00 27.52 301 CYS A N 1
ATOM 2274 C CA . CYS A 1 301 ? -7.912 0.485 -25.555 1.00 27.52 301 CYS A CA 1
ATOM 2275 C C . CYS A 1 301 ? -8.919 -0.597 -25.100 1.00 27.52 301 CYS A C 1
ATOM 2277 O O . CYS A 1 301 ? -10.042 -0.266 -24.721 1.00 27.52 301 CYS A O 1
ATOM 2279 N N . THR A 1 302 ? -8.580 -1.891 -25.190 1.00 23.86 302 THR A N 1
ATOM 2280 C CA . THR A 1 302 ? -9.440 -2.969 -24.665 1.00 23.86 302 THR A CA 1
ATOM 2281 C C . THR A 1 302 ? -9.385 -2.924 -23.141 1.00 23.86 302 THR A C 1
ATOM 2283 O O . THR A 1 302 ? -8.548 -3.561 -22.503 1.00 23.86 302 THR A O 1
ATOM 2286 N N . PHE A 1 303 ? -10.245 -2.103 -22.546 1.00 27.20 303 PHE A N 1
ATOM 2287 C CA . PHE A 1 303 ? -10.407 -2.017 -21.104 1.00 27.20 303 PHE A CA 1
ATOM 2288 C C . PHE A 1 303 ? -11.184 -3.241 -20.623 1.00 27.20 303 PHE A C 1
ATOM 2290 O O . PHE A 1 303 ? -12.363 -3.404 -20.926 1.00 27.20 303 PHE A O 1
ATOM 2297 N N . ARG A 1 304 ? -10.530 -4.113 -19.853 1.00 22.23 304 ARG A N 1
ATOM 2298 C CA . ARG A 1 304 ? -11.233 -5.130 -19.070 1.00 22.23 304 ARG A CA 1
ATOM 2299 C C . ARG A 1 304 ? -11.683 -4.467 -17.769 1.00 22.23 304 ARG A C 1
ATOM 2301 O O . ARG A 1 304 ? -10.934 -4.423 -16.800 1.00 22.23 304 ARG A O 1
ATOM 2308 N N . THR A 1 305 ? -12.886 -3.905 -17.756 1.00 24.56 305 THR A N 1
ATOM 2309 C CA . THR A 1 305 ? -13.546 -3.477 -16.520 1.00 24.56 305 THR A CA 1
ATOM 2310 C C . THR A 1 305 ? -14.135 -4.711 -15.836 1.00 24.56 305 THR A C 1
ATOM 2312 O O . THR A 1 305 ? -15.224 -5.167 -16.164 1.00 24.56 305 THR A O 1
ATOM 2315 N N . SER A 1 306 ? -13.419 -5.302 -14.878 1.00 28.48 306 SER A N 1
ATOM 2316 C CA . SER A 1 306 ? -14.038 -6.231 -13.926 1.00 28.48 306 SER A CA 1
ATOM 2317 C C . SER A 1 306 ? -14.467 -5.443 -12.691 1.00 28.48 306 SER A C 1
ATOM 2319 O O . SER A 1 306 ? -13.736 -5.359 -11.708 1.00 28.48 306 SER A O 1
ATOM 2321 N N . GLY A 1 307 ? -15.639 -4.821 -12.767 1.00 29.44 307 GLY A N 1
ATOM 2322 C CA . GLY A 1 307 ? -16.260 -4.127 -11.645 1.00 29.44 307 GLY A CA 1
ATOM 2323 C C . GLY A 1 307 ? -17.766 -4.270 -11.745 1.00 29.44 307 GLY A C 1
ATOM 2324 O O . GLY A 1 307 ? -18.413 -3.518 -12.466 1.00 29.44 307 GLY A O 1
ATOM 2325 N N . SER A 1 308 ? -18.314 -5.268 -11.055 1.00 26.84 308 SER A N 1
ATOM 2326 C CA . SER A 1 308 ? -19.757 -5.382 -10.857 1.00 26.84 308 SER A CA 1
ATOM 2327 C C . SER A 1 308 ? -20.196 -4.282 -9.881 1.00 26.84 308 SER A C 1
ATOM 2329 O O . SER A 1 308 ? -19.574 -4.161 -8.819 1.00 26.84 308 SER A O 1
ATOM 2331 N N . PRO A 1 309 ? -21.217 -3.464 -10.183 1.00 28.23 309 PRO A N 1
ATOM 2332 C CA . PRO A 1 309 ? -21.716 -2.492 -9.226 1.00 28.23 309 PRO A CA 1
ATOM 2333 C C . PRO A 1 309 ? -22.513 -3.225 -8.141 1.00 28.23 309 PRO A C 1
ATOM 2335 O O . PRO A 1 309 ? -23.622 -3.702 -8.378 1.00 28.23 309 PRO A O 1
ATOM 2338 N N . ALA A 1 310 ? -21.959 -3.296 -6.930 1.00 28.16 310 ALA A N 1
ATOM 2339 C CA . ALA A 1 310 ? -22.748 -3.600 -5.744 1.00 28.16 310 ALA A CA 1
ATOM 2340 C C . ALA A 1 310 ? -23.677 -2.406 -5.481 1.00 28.16 310 ALA A C 1
ATOM 2342 O O . ALA A 1 310 ? -23.273 -1.374 -4.947 1.00 28.16 310 ALA A O 1
ATOM 2343 N N . ARG A 1 311 ? -24.922 -2.540 -5.934 1.00 24.23 311 ARG A N 1
ATOM 2344 C CA . ARG A 1 311 ? -26.027 -1.636 -5.630 1.00 24.23 311 ARG A CA 1
ATOM 2345 C C . ARG A 1 311 ? -26.367 -1.807 -4.146 1.00 24.23 311 ARG A C 1
ATOM 2347 O O . ARG A 1 311 ? -26.942 -2.820 -3.767 1.00 24.23 311 ARG A O 1
ATOM 2354 N N . ILE A 1 312 ? -26.002 -0.831 -3.320 1.00 34.28 312 ILE A N 1
ATOM 2355 C CA . ILE A 1 312 ? -26.555 -0.681 -1.971 1.00 34.28 312 ILE A CA 1
ATOM 2356 C C . ILE A 1 312 ? -27.703 0.321 -2.102 1.00 34.28 312 ILE A C 1
ATOM 2358 O O . ILE A 1 312 ? -27.485 1.498 -2.385 1.00 34.28 312 ILE A O 1
ATOM 2362 N N . SER A 1 313 ? -28.926 -0.187 -1.994 1.00 27.27 313 SER A N 1
ATOM 2363 C CA . SER A 1 313 ? -30.137 0.600 -1.739 1.00 27.27 313 SER A CA 1
ATOM 2364 C C . SER A 1 313 ? -30.425 0.555 -0.226 1.00 27.27 313 SER A C 1
ATOM 2366 O O . SER A 1 313 ? -29.920 -0.364 0.419 1.00 27.27 313 SER A O 1
ATOM 2368 N N . PRO A 1 314 ? -31.118 1.578 0.314 1.00 41.34 314 PRO A N 1
ATOM 2369 C CA . PRO A 1 314 ? -30.973 2.073 1.690 1.00 41.34 314 PRO A CA 1
ATOM 2370 C C . PRO A 1 314 ? -31.282 1.068 2.798 1.00 41.34 314 PRO A C 1
ATOM 2372 O O . PRO A 1 314 ? -32.129 0.175 2.576 1.00 41.34 314 PRO A O 1
#

Mean predicted aligned error: 8.97 Å

Sequence (314 aa):
LLNPQAQQGLYKYTSGGATRTINLLQLAAANGQTATADPTIARLLRDIQNSTTQAGGVTTIDANLDRLTFNNHVESTNRFPTFRVDMNLTEQHRFSSALNYQRYSSFPDTLNNRDPAFPGFPVTGGQYSQRIGFSNWVRSLFSPRLVNEARVGYSGAPVQFFPELDPSLWSGSTANTNGFNVAFPSVGSQLTSPGGANATTNAFNNPTPSSRNATALLFEDAVTWLKGTHSFAFGGSATQYTVWLKNQTLIPTANIGTAPSDPATAMFTTGNFPGASARTRGHTRFSVRACSARGCGSSTCTFRTSGSPARISP

Foldseek 3Di:
DWDPCLLQQFDWDDFPNDIDTDRLLVLCVVLVHFNFADPLLSQLVVLQVVLLVVFAHWDDPDPTDIDGDGDFDKDKDKDWDKDKDWDDPDPFKIKIKIKIKMKIKIWQPVVQLFTFLTHPQQRGFIKIKIKMKMKMWMWGCPDPFKIKIKMKIKIKIKMKTGPVQAQVSCCDPRVNPPSAQEAAQAQVHGDQGRQARDPPPSNGSFSKIKMKMKMKIKIWMWMWGDDPPDIDIDIDMDMDIDMDMDIDGNGYHDYQFADPPRPVLVSLDCVNVPRDDPVNSRNSRRSNRSRGDDDPDDDDDPDPPPDDDPDDDD

Nearest PDB structures (foldseek):
  8jyw-assembly1_A  TM=1.764E-01  e=1.626E-03  Trichoplax adhaerens
  6v81-assembly1_A  TM=5.511E-01  e=2.391E+00  Escherichia coli BW25113
  3bs0-assembly2_B  TM=3.314E-01  e=3.074E-01  unclassified
  7nyd-assembly1_C  TM=1.175E-01  e=1.370E-03  Homo sapiens
  6z38-assembly1_A  TM=2.634E-01  e=7.227E-01  Pseudomonas putida

pLDDT: mean 84.31, std 18.94, range [22.23, 98.38]

Radius of gyration: 30.52 Å; Cα contacts (8 Å, |Δi|>4): 678; chains: 1; bounding box: 62×42×93 Å

Secondary structure (DSSP, 8-state):
-B-HHHHTTEEEEEETTEEEEEEHHHHHHHTTS--S--HHHHHHHHHHHHHTTTSSEEEE-SSSBEEEE-----EEEEE--EEEEEEESSSSEEEEEEEEEEEEEEES-TTTT-S-SSTT-S----EEEEEEEEEEEEEEEEETTEEEEEEEEEEE--EEE-TT--GGGGTSSSS--TT-EEE--EESEEPPPTTB--TTT--B--S--EEEEEEEEEEEEEEEEEETTEEEEEEEEEEEEEEEEEE---S-EEE-S--TT-GGGGG-STTTSTT--HHHHHHHHHHHHTTT-----SS---------------

Solvent-accessible surface area (backbone atoms only — not comparable to full-atom values): 17163 Å² total; per-residue (Å²): 69,70,27,78,54,29,71,72,19,43,41,52,47,67,32,92,92,41,80,43,78,45,52,36,36,60,54,23,47,78,68,80,37,64,47,52,59,19,68,52,50,51,49,30,56,46,46,57,55,60,18,55,80,71,51,59,48,77,43,79,77,52,86,38,30,30,43,78,48,68,84,81,81,73,48,75,52,77,48,73,59,69,48,76,49,78,44,70,82,47,102,46,33,38,39,36,38,39,40,43,38,39,40,42,39,30,3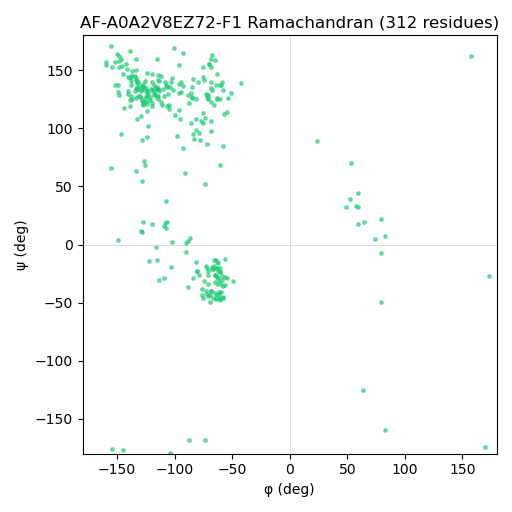7,38,23,66,91,77,24,18,32,46,47,45,58,87,46,66,46,43,21,28,36,38,31,61,28,41,38,39,40,38,39,40,39,38,45,86,41,103,42,32,37,38,40,42,36,42,37,39,38,36,50,36,37,38,37,22,78,70,63,54,59,61,46,23,53,41,94,52,58,32,46,82,46,31,51,53,38,56,52,47,59,96,49,78,37,75,22,73,38,15,27,32,100,86,74,54,45,54,47,60,54,51,36,34,35,38,36,52,32,40,42,37,40,39,38,42,35,42,37,54,59,88,96,44,80,48,77,53,68,53,74,50,75,50,78,50,75,52,77,46,82,50,70,68,49,57,74,43,76,51,54,68,54,94,86,36,74,70,56,74,63,61,38,58,84,75,36,65,71,47,51,74,66,56,48,56,23,55,39,35,49,38,39,59,30,24,45,69,75,90,70,86,84,80,78,90,75,82,80,89,70,80,81,83,81,82,75,136